Protein AF-A0A3M1QWY1-F1 (afdb_monomer)

Solvent-accessible surface area (backbone atoms only — not comparable to full-atom values): 13836 Å² total; per-residue (Å²): 94,38,53,68,55,68,35,51,24,55,28,16,24,77,78,35,42,82,31,9,62,38,78,50,97,56,59,45,66,58,54,55,51,52,42,43,74,75,72,41,52,63,49,35,30,39,42,77,36,80,89,78,71,43,78,44,69,40,36,38,33,52,32,32,60,38,39,32,35,70,57,100,84,41,83,45,76,44,49,67,37,65,34,28,18,27,66,93,74,68,39,56,54,84,80,72,58,32,20,31,8,53,17,42,68,44,97,88,71,43,47,37,17,63,70,60,5,36,29,36,24,69,22,61,45,40,37,14,36,24,28,46,71,63,87,35,55,72,49,86,93,53,48,57,35,20,45,30,53,88,64,44,77,66,88,90,63,74,67,47,80,46,80,41,78,48,73,84,66,85,73,53,36,34,31,33,57,85,55,44,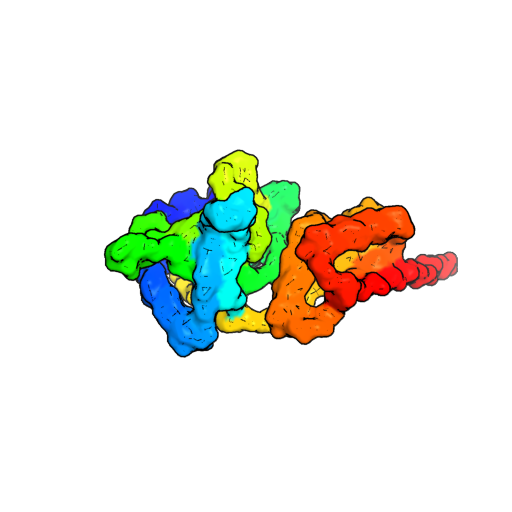41,24,50,76,79,40,83,47,54,68,70,58,54,43,43,54,51,51,53,39,29,70,68,37,75,88,53,60,43,63,35,36,32,41,68,37,47,73,68,42,52,56,49,50,53,56,57,44,48,76,72,41,88,55,78,73,45,57,43,80,41,77,48,71,82,74,84,80,71,78,81,130

Radius of gyration: 19.74 Å; Cα contacts (8 Å, |Δi|>4): 543; chains: 1; bounding box: 52×34×69 Å

Secondary structure (DSSP, 8-state):
---SSB-SEEEESTT-TTSEEEE-SS-HHHHHHHHHHTTPPEEE-SEEETTTTEEEPPEE-EEEEEEEEEETTEEEEE-GGGGEEETTT-SPPPP-PEE----PBPTTS-BTHHHH---EESS--TT-SBB-SS----STTT--EEE-TTTSPPTT--EEEEEEEPPPP---EEE-TTS-EEETTEEE-HHHHHHHHHHHHHHSTTPPEEEEEES--HHHHHHHHHHHHHH---GGGEEEEEE-----PPP-

Nearest PDB structures (foldseek):
  8pek-assembly1_B  TM=6.069E-01  e=2.016E-03  Serratia marcescens
  8p9r-assembly1_A  TM=6.871E-01  e=8.926E-02  Escherichia coli
  8hap-assembly1_A  TM=5.342E-01  e=1.580E+00  Sulfurisphaera tokodaii
  5yym-assembly1_A  TM=5.293E-01  e=5.704E+00  Escherichia coli K-12
  4i3t-assembly1_A  TM=5.277E-01  e=8.232E+00  Sinorhizobium meliloti 1021

Foldseek 3Di:
DDQWDFAFFQEWEPARPNRYDYYDPDALVVVLVVCVVQPWWAAAAFDQDPVVRDIDHAATFWKFKKKWADDPNDIDIDGSQLFKAWPVGRHRDDGGTWHQNQADQDPVRDQLRRVNGAEGTPARDRSYRIYHRFHFHPPSVGRTMITPNVRRDDPPGDMDMDMDRDDQDAWAWEQEQVLFIDTNRDTDDLSVVLSNLVRNCVNPPPDAHEYEYENHDPVSVVVSLVSSCVSPVDSRSYDYDYDDPDPPDPDD

Mean predicted aligned error: 4.86 Å

pLDDT: mean 92.89, std 10.24, range [33.0, 98.69]

Structure (mmCIF, N/CA/C/O backbone):
data_AF-A0A3M1QWY1-F1
#
_entry.id   AF-A0A3M1QWY1-F1
#
loop_
_atom_site.group_PDB
_atom_site.id
_atom_site.type_symbol
_atom_site.label_atom_id
_atom_site.label_alt_id
_atom_site.label_comp_id
_atom_site.label_asym_id
_atom_site.label_entity_id
_atom_site.label_seq_id
_atom_site.pdbx_PDB_ins_code
_atom_site.Cartn_x
_atom_site.Cartn_y
_atom_site.Cartn_z
_atom_site.occupancy
_atom_site.B_iso_or_equiv
_atom_site.auth_seq_id
_atom_site.auth_comp_id
_atom_site.auth_asym_id
_atom_site.auth_atom_id
_atom_site.pdbx_PDB_model_num
ATOM 1 N N . MET A 1 1 ? -14.967 7.747 10.269 1.00 92.69 1 MET A N 1
ATOM 2 C CA . MET A 1 1 ? -14.699 6.911 9.088 1.00 92.69 1 MET A CA 1
ATOM 3 C C . MET A 1 1 ? -15.114 7.685 7.875 1.00 92.69 1 MET A C 1
ATOM 5 O O . MET A 1 1 ? -16.246 8.164 7.843 1.00 92.69 1 MET A O 1
ATOM 9 N N . LEU A 1 2 ? -14.209 7.809 6.914 1.00 90.06 2 LEU A N 1
ATOM 10 C CA . LEU A 1 2 ? -14.502 8.438 5.642 1.00 90.06 2 LEU A CA 1
ATOM 11 C C . LEU A 1 2 ? -15.267 7.450 4.754 1.00 90.06 2 LEU A C 1
ATOM 13 O O . LEU A 1 2 ? -14.952 6.262 4.694 1.00 90.06 2 LEU A O 1
ATOM 17 N N . ARG A 1 3 ? -16.318 7.945 4.100 1.00 90.31 3 ARG A N 1
ATOM 18 C CA . ARG A 1 3 ? -17.148 7.171 3.165 1.00 90.31 3 ARG A CA 1
ATOM 19 C C . ARG A 1 3 ? -17.019 7.648 1.735 1.00 90.31 3 ARG A C 1
ATOM 21 O O . ARG A 1 3 ? -17.273 6.863 0.833 1.00 90.31 3 ARG A O 1
ATOM 28 N N . GLU A 1 4 ? -16.649 8.906 1.560 1.00 88.31 4 GLU A N 1
ATOM 29 C CA . GLU A 1 4 ? -16.560 9.600 0.287 1.00 88.31 4 GLU A CA 1
ATOM 30 C C . GLU A 1 4 ? -15.361 10.543 0.356 1.00 88.31 4 GLU A C 1
ATOM 32 O O . GLU A 1 4 ? -15.135 11.177 1.388 1.00 88.31 4 GLU A O 1
ATOM 37 N N . GLY A 1 5 ? -14.618 10.644 -0.742 1.00 91.31 5 GLY A N 1
ATOM 38 C CA . GLY A 1 5 ? -13.469 11.533 -0.867 1.00 91.31 5 GLY A CA 1
ATOM 39 C C . GLY A 1 5 ? -12.106 10.835 -0.774 1.00 91.31 5 GLY A C 1
ATOM 40 O O . GLY A 1 5 ? -12.037 9.622 -0.540 1.00 91.31 5 GLY A O 1
ATOM 41 N N . PRO A 1 6 ? -11.026 11.604 -1.009 1.00 96.50 6 PRO A N 1
ATOM 42 C CA . PRO A 1 6 ? -9.663 11.086 -1.066 1.00 96.50 6 PRO A CA 1
ATOM 43 C C . PRO A 1 6 ? -9.196 10.486 0.262 1.00 96.50 6 PRO A C 1
ATOM 45 O O . PRO A 1 6 ? -9.583 10.956 1.332 1.00 96.50 6 PRO A O 1
ATOM 48 N N . LEU A 1 7 ? -8.349 9.462 0.188 1.00 97.88 7 LEU A N 1
ATOM 49 C CA . LEU A 1 7 ? -7.861 8.719 1.348 1.00 97.88 7 LEU A CA 1
ATOM 50 C C . LEU A 1 7 ? -6.343 8.814 1.488 1.00 97.88 7 LEU A C 1
ATOM 52 O O . LEU A 1 7 ? -5.615 8.654 0.510 1.00 97.88 7 LEU A O 1
ATOM 56 N N . GLU A 1 8 ? -5.883 8.943 2.731 1.00 98.06 8 GLU A N 1
ATOM 57 C CA . GLU A 1 8 ? -4.480 8.715 3.095 1.00 98.06 8 GLU A CA 1
ATOM 58 C C . GLU A 1 8 ? -4.260 7.299 3.638 1.00 98.06 8 GLU A C 1
ATOM 60 O O . GLU A 1 8 ? -3.186 6.723 3.461 1.00 98.06 8 GLU A O 1
ATOM 65 N N . PHE A 1 9 ? -5.277 6.693 4.262 1.00 98.44 9 PHE A N 1
ATOM 66 C CA . PHE A 1 9 ? -5.164 5.373 4.878 1.00 98.44 9 PHE A CA 1
ATOM 67 C C . PHE A 1 9 ? -6.328 4.465 4.489 1.00 98.44 9 PHE A C 1
ATOM 69 O O . PHE A 1 9 ? -7.486 4.867 4.399 1.00 98.44 9 PHE A O 1
ATOM 76 N N . PHE A 1 10 ? -6.031 3.182 4.315 1.00 98.56 10 PHE A N 1
ATOM 77 C CA . PHE A 1 10 ? -7.066 2.161 4.227 1.00 98.56 10 PHE A CA 1
ATOM 78 C C . PHE A 1 10 ? -7.642 1.862 5.620 1.00 98.56 10 PHE A C 1
ATOM 80 O O . PHE A 1 10 ? -8.859 1.824 5.820 1.00 98.56 10 PHE A O 1
ATOM 87 N N . ALA A 1 11 ? -6.754 1.697 6.602 1.00 98.50 11 ALA A N 1
ATOM 88 C CA . ALA A 1 11 ? -7.102 1.447 7.992 1.00 98.50 11 ALA A CA 1
ATOM 89 C C . ALA A 1 11 ? -6.232 2.289 8.930 1.00 98.50 11 ALA A C 1
ATOM 91 O O . ALA A 1 11 ? -5.034 2.436 8.690 1.00 98.50 11 ALA A O 1
ATOM 92 N N . CYS A 1 12 ? -6.807 2.783 10.021 1.00 98.44 12 CYS A N 1
ATOM 93 C CA . CYS A 1 12 ? -6.105 3.586 11.016 1.00 98.44 12 CYS A CA 1
ATOM 94 C C . CYS A 1 12 ? -6.296 3.063 12.437 1.00 98.44 12 CYS A C 1
ATOM 96 O O . CYS A 1 12 ? -7.257 2.358 12.745 1.00 98.44 12 CYS A O 1
ATOM 98 N N . PHE A 1 13 ? -5.402 3.468 13.326 1.00 97.69 13 PHE A N 1
ATOM 99 C CA . PHE A 1 13 ? -5.652 3.487 14.764 1.00 97.69 13 PHE A CA 1
ATOM 100 C C . PHE A 1 13 ? -6.417 4.782 15.127 1.00 97.69 13 PHE A C 1
ATOM 102 O O . PHE A 1 13 ? -6.671 5.612 14.245 1.00 97.69 13 PHE A O 1
ATOM 109 N N . PRO A 1 14 ? -6.856 4.978 16.385 1.00 95.62 14 PRO A N 1
ATOM 110 C CA . PRO A 1 14 ? -7.556 6.204 16.774 1.00 95.62 14 PRO A CA 1
ATOM 111 C C . PRO A 1 14 ? -6.751 7.471 16.432 1.00 95.62 14 PRO A C 1
ATOM 113 O O . PRO A 1 14 ? -5.570 7.541 16.762 1.00 95.62 14 PRO A O 1
ATOM 116 N N . GLY A 1 15 ? -7.380 8.466 15.795 1.00 93.69 15 GLY A N 1
ATOM 117 C CA . GLY A 1 15 ? -6.769 9.754 15.433 1.00 93.69 15 GLY A CA 1
ATOM 118 C C . GLY A 1 15 ? -6.878 10.130 13.949 1.00 93.69 15 GLY A C 1
ATOM 119 O O . GLY A 1 15 ? -6.932 11.319 13.633 1.00 93.69 15 GLY A O 1
ATOM 120 N N . LYS A 1 16 ? -6.961 9.147 13.039 1.00 95.75 16 LYS A N 1
ATOM 121 C CA . LYS A 1 16 ? -7.028 9.365 11.576 1.00 95.75 16 LYS A CA 1
ATOM 122 C C . LYS A 1 16 ? -8.357 8.933 10.942 1.00 95.75 16 LYS A C 1
ATOM 124 O O . LYS A 1 16 ? -8.446 8.644 9.750 1.00 95.75 16 LYS A O 1
ATOM 129 N N . GLU A 1 17 ? -9.443 8.895 11.714 1.00 95.75 17 GLU A N 1
ATOM 130 C CA . GLU A 1 17 ? -10.744 8.395 11.238 1.00 95.75 17 GLU A CA 1
ATOM 131 C C . GLU A 1 17 ? -11.398 9.244 10.131 1.00 95.75 17 GLU A C 1
ATOM 133 O O . GLU A 1 17 ? -12.383 8.798 9.533 1.00 95.75 17 GLU A O 1
ATOM 138 N N . HIS A 1 18 ? -10.916 10.466 9.899 1.00 93.94 18 HIS A N 1
ATOM 139 C CA . HIS A 1 18 ? -11.430 11.397 8.888 1.00 93.94 18 HIS A CA 1
ATOM 140 C C . HIS A 1 18 ? -10.800 11.204 7.499 1.00 93.94 18 HIS A C 1
ATOM 142 O O . HIS A 1 18 ? -11.236 11.838 6.550 1.00 93.94 18 HIS A O 1
ATOM 148 N N . GLU A 1 19 ? -9.829 10.304 7.377 1.00 95.50 19 GLU A N 1
ATOM 149 C CA . GLU A 1 19 ? -9.045 10.036 6.158 1.00 95.50 19 GLU A CA 1
ATOM 150 C C . GLU A 1 19 ? -8.839 8.522 5.940 1.00 95.50 19 GLU A C 1
ATOM 152 O O . GLU A 1 19 ? -7.944 8.098 5.208 1.00 95.50 19 GLU A O 1
ATOM 157 N N . SER A 1 20 ? -9.682 7.711 6.601 1.00 97.88 20 SER A N 1
ATOM 158 C CA . SER A 1 20 ? -9.587 6.247 6.667 1.00 97.88 20 SER A CA 1
ATOM 159 C C . SER A 1 20 ? -10.941 5.550 6.518 1.00 97.88 20 SER A C 1
ATOM 161 O O . SER A 1 20 ? -11.958 6.066 6.995 1.00 97.88 20 SER A O 1
ATOM 163 N N . ILE A 1 21 ? -10.945 4.339 5.941 1.00 97.75 21 ILE A N 1
ATOM 164 C CA . ILE A 1 21 ? -12.151 3.499 5.788 1.00 97.75 21 ILE A CA 1
ATOM 165 C C . ILE A 1 21 ? -12.420 2.646 7.038 1.00 97.75 21 ILE A C 1
ATOM 167 O O . ILE A 1 21 ? -13.575 2.476 7.433 1.00 97.75 21 ILE A O 1
ATOM 171 N N . ILE A 1 22 ? -11.368 2.099 7.658 1.00 97.94 22 ILE A N 1
ATOM 172 C CA . ILE A 1 22 ? -11.456 1.196 8.819 1.00 97.94 22 ILE A CA 1
ATOM 173 C C . ILE A 1 22 ? -10.742 1.813 10.028 1.00 97.94 22 ILE A C 1
ATOM 175 O O . ILE A 1 22 ? -9.618 2.293 9.899 1.00 97.94 22 ILE A O 1
ATOM 179 N N . ARG A 1 23 ? -11.332 1.710 11.228 1.00 97.88 23 ARG A N 1
ATOM 180 C CA . ARG A 1 23 ? -10.590 1.853 12.494 1.00 97.88 23 ARG A CA 1
ATOM 181 C C . ARG A 1 23 ? -10.278 0.495 13.081 1.00 97.88 23 ARG A C 1
ATOM 183 O O . ARG A 1 23 ? -11.164 -0.333 13.266 1.00 97.88 23 ARG A O 1
ATOM 190 N N . LEU A 1 24 ? -9.015 0.318 13.421 1.00 97.69 24 LEU A N 1
ATOM 191 C CA . LEU A 1 24 ? -8.485 -0.837 14.115 1.00 97.69 24 LEU A CA 1
ATOM 192 C C . LEU A 1 24 ? -8.705 -0.666 15.619 1.00 97.69 24 LEU A C 1
ATOM 194 O O . LEU A 1 24 ? -8.311 0.342 16.206 1.00 97.69 24 LEU A O 1
ATOM 198 N N . ASP A 1 25 ? -9.311 -1.672 16.246 1.00 94.81 25 ASP A N 1
ATOM 199 C CA . ASP A 1 25 ? -9.505 -1.732 17.699 1.00 94.81 25 ASP A CA 1
ATOM 200 C C . ASP A 1 25 ? -8.350 -2.480 18.387 1.00 94.81 25 ASP A C 1
ATOM 202 O O . ASP A 1 25 ? -8.516 -3.479 19.086 1.00 94.81 25 ASP A O 1
ATOM 206 N N . ALA A 1 26 ? -7.125 -2.039 18.107 1.00 94.88 26 ALA A N 1
ATOM 207 C CA . ALA A 1 26 ? -5.905 -2.559 18.713 1.00 94.88 26 ALA A CA 1
ATOM 208 C C . ALA A 1 26 ? -4.803 -1.491 18.658 1.00 94.88 26 ALA A C 1
ATOM 210 O O . ALA A 1 26 ? -4.760 -0.738 17.693 1.00 94.88 26 ALA A O 1
ATOM 211 N N . PRO A 1 27 ? -3.876 -1.431 19.631 1.00 95.81 27 PRO A N 1
ATOM 212 C CA . PRO A 1 27 ? -2.656 -0.638 19.489 1.00 95.81 27 PRO A CA 1
ATOM 213 C C . PRO A 1 27 ? -1.795 -1.133 18.319 1.00 95.81 27 PRO A C 1
ATOM 215 O O . PRO A 1 27 ? -1.683 -2.347 18.104 1.00 95.81 27 PRO A O 1
ATOM 218 N N . ALA A 1 28 ? -1.111 -0.217 17.636 1.00 97.69 28 ALA A N 1
ATOM 219 C CA . ALA A 1 28 ? -0.172 -0.516 16.560 1.00 97.69 28 ALA A CA 1
ATOM 220 C C . ALA A 1 28 ? 0.919 -1.486 17.011 1.00 97.69 28 ALA A C 1
ATOM 222 O O . ALA A 1 28 ? 1.207 -2.461 16.315 1.00 97.69 28 ALA A O 1
ATOM 223 N N . THR A 1 29 ? 1.447 -1.294 18.226 1.00 97.69 29 THR A N 1
ATOM 224 C CA . THR A 1 29 ? 2.457 -2.191 18.809 1.00 97.69 29 THR A CA 1
ATOM 225 C C . THR A 1 29 ? 1.982 -3.648 18.878 1.00 97.69 29 THR A C 1
ATOM 227 O O . THR A 1 29 ? 2.787 -4.560 18.689 1.00 97.69 29 THR A O 1
ATOM 230 N N . ARG A 1 30 ? 0.683 -3.909 19.097 1.00 97.94 30 ARG A N 1
ATOM 231 C CA . ARG A 1 30 ? 0.174 -5.292 19.131 1.00 97.94 30 ARG A CA 1
ATOM 232 C C . ARG A 1 30 ? 0.180 -5.934 17.750 1.00 97.94 30 ARG A C 1
ATOM 234 O O . ARG A 1 30 ? 0.550 -7.098 17.637 1.00 97.94 30 ARG A O 1
ATOM 241 N N . ILE A 1 31 ? -0.201 -5.186 16.714 1.00 98.25 31 ILE A N 1
ATOM 242 C CA . ILE A 1 31 ? -0.161 -5.682 15.332 1.00 98.25 31 ILE A CA 1
ATOM 243 C C . ILE A 1 31 ? 1.294 -5.895 14.903 1.00 98.25 31 ILE A C 1
ATOM 245 O O . ILE A 1 31 ? 1.616 -6.965 14.399 1.00 98.25 31 ILE A O 1
ATOM 249 N N . TYR A 1 32 ? 2.187 -4.944 15.193 1.00 98.44 32 TYR A N 1
ATOM 250 C CA . TYR A 1 32 ? 3.627 -5.076 14.951 1.00 98.44 32 TYR A CA 1
ATOM 251 C C . TYR A 1 32 ? 4.190 -6.378 15.545 1.00 98.44 32 TYR A C 1
ATOM 253 O O . TYR A 1 32 ? 4.835 -7.164 14.853 1.00 98.44 32 TYR A O 1
ATOM 261 N N . GLN A 1 33 ? 3.910 -6.637 16.827 1.00 98.12 33 GLN A N 1
ATOM 262 C CA . GLN A 1 33 ? 4.369 -7.845 17.517 1.00 98.12 33 GLN A CA 1
ATOM 263 C C . GLN A 1 33 ? 3.755 -9.116 16.922 1.00 98.12 33 GLN A C 1
ATOM 265 O O . GLN A 1 33 ? 4.459 -10.108 16.756 1.00 98.12 33 GLN A O 1
ATOM 270 N N . ALA A 1 34 ? 2.465 -9.093 16.577 1.00 98.31 34 ALA A N 1
ATOM 271 C CA . ALA A 1 34 ? 1.788 -10.234 15.968 1.00 98.31 34 ALA A CA 1
ATOM 272 C C . ALA A 1 34 ? 2.375 -10.598 14.596 1.00 98.31 34 ALA A C 1
ATOM 274 O O . ALA A 1 34 ? 2.569 -11.782 14.327 1.00 98.31 34 ALA A O 1
ATOM 275 N N . LEU A 1 35 ? 2.714 -9.605 13.764 1.00 98.56 35 LEU A N 1
ATOM 276 C CA . LEU A 1 35 ? 3.398 -9.826 12.485 1.00 98.56 35 LEU A CA 1
ATOM 277 C C . LEU A 1 35 ? 4.780 -10.465 12.702 1.00 98.56 35 LEU A C 1
ATOM 279 O O . LEU A 1 35 ? 5.110 -11.451 12.044 1.00 98.56 35 LEU A O 1
ATOM 283 N N . GLY A 1 36 ? 5.540 -9.989 13.693 1.00 98.31 36 GLY A N 1
ATOM 284 C CA . GLY A 1 36 ? 6.804 -10.618 14.090 1.00 98.31 36 GLY A CA 1
ATOM 285 C C . GLY A 1 36 ? 6.639 -12.074 14.547 1.00 98.31 36 GLY A C 1
ATOM 286 O O . GLY A 1 36 ? 7.415 -12.942 14.156 1.00 98.31 36 GLY A O 1
ATOM 287 N N . LEU A 1 37 ? 5.590 -12.382 15.320 1.00 98.38 37 LEU A N 1
ATOM 288 C CA . LEU A 1 37 ? 5.309 -13.745 15.799 1.00 98.38 37 LEU A CA 1
ATOM 289 C C . LEU A 1 37 ? 4.972 -14.735 14.673 1.00 98.38 37 LEU A C 1
ATOM 291 O O . LEU A 1 37 ? 5.211 -15.930 14.839 1.00 98.38 37 LEU A O 1
ATOM 295 N N . ILE A 1 38 ? 4.451 -14.262 13.536 1.00 97.81 38 ILE A N 1
ATOM 296 C CA . ILE A 1 38 ? 4.237 -15.088 12.334 1.00 97.81 38 ILE A CA 1
ATOM 297 C C . ILE A 1 38 ? 5.445 -15.081 11.378 1.00 97.81 38 ILE A C 1
ATOM 299 O O . ILE A 1 38 ? 5.341 -15.568 10.254 1.00 97.81 38 ILE A O 1
ATOM 303 N N . GLY A 1 39 ? 6.596 -14.565 11.827 1.00 97.75 39 GLY A N 1
ATOM 304 C CA . GLY A 1 39 ? 7.874 -14.611 11.111 1.00 97.75 39 GLY A CA 1
ATOM 305 C C . GLY A 1 39 ? 8.084 -13.492 10.091 1.00 97.75 39 GLY A C 1
ATOM 306 O O . GLY A 1 39 ? 8.936 -13.624 9.214 1.00 97.75 39 GLY A O 1
ATOM 307 N N . LEU A 1 40 ? 7.304 -12.410 10.164 1.00 98.50 40 LEU A N 1
ATOM 308 C CA . LEU A 1 40 ? 7.460 -11.262 9.276 1.00 98.50 40 LEU A CA 1
ATOM 309 C C . LEU A 1 40 ? 8.397 -10.231 9.899 1.00 98.50 40 LEU A C 1
ATOM 311 O O . LEU A 1 40 ? 8.145 -9.721 10.988 1.00 98.50 40 LEU A O 1
ATOM 315 N N . GLU A 1 41 ? 9.449 -9.887 9.164 1.00 98.06 41 GLU A N 1
ATOM 316 C CA . GLU A 1 41 ? 10.410 -8.868 9.580 1.00 98.06 41 GLU A CA 1
ATOM 317 C C . GLU A 1 41 ? 9.975 -7.473 9.103 1.00 98.06 41 GLU A C 1
ATOM 319 O O . GLU A 1 41 ? 9.676 -7.293 7.911 1.00 98.06 41 GLU A O 1
ATOM 324 N N . PRO A 1 42 ? 9.955 -6.470 9.995 1.00 97.69 42 PRO A N 1
ATOM 325 C CA . PRO A 1 42 ? 9.745 -5.094 9.589 1.00 97.69 42 PRO A CA 1
ATOM 326 C C . PRO A 1 42 ? 10.951 -4.601 8.787 1.00 97.69 42 PRO A C 1
ATOM 328 O O . PRO A 1 42 ? 12.086 -5.025 9.008 1.00 97.69 42 PRO A O 1
ATOM 331 N N . GLY A 1 43 ? 10.710 -3.700 7.841 1.00 96.88 43 GLY A N 1
ATOM 332 C CA . GLY A 1 43 ? 11.785 -2.987 7.157 1.00 96.88 43 GLY A CA 1
ATOM 333 C C . GLY A 1 43 ? 11.942 -1.586 7.718 1.00 96.88 43 GLY A C 1
ATOM 334 O O . GLY A 1 43 ? 12.361 -1.399 8.858 1.00 96.88 43 GLY A O 1
ATOM 335 N N . HIS A 1 44 ? 11.628 -0.599 6.889 1.00 95.62 44 HIS A N 1
ATOM 336 C CA . HIS A 1 44 ? 11.586 0.791 7.305 1.00 95.62 44 HIS A CA 1
ATOM 337 C C . HIS A 1 44 ? 10.482 1.531 6.547 1.00 95.62 44 HIS A C 1
ATOM 339 O O . HIS A 1 44 ? 10.177 1.189 5.398 1.00 95.62 44 HIS A O 1
ATOM 345 N N . PRO A 1 45 ? 9.888 2.566 7.157 1.00 95.50 45 PRO A N 1
ATOM 346 C CA . PRO A 1 45 ? 9.014 3.474 6.437 1.00 95.50 45 PRO A CA 1
ATOM 347 C C . PRO A 1 45 ? 9.790 4.306 5.401 1.00 95.50 45 PRO A C 1
ATOM 349 O O . PRO A 1 45 ? 11.030 4.325 5.427 1.00 95.50 45 PRO A O 1
ATOM 352 N N . PRO A 1 46 ? 9.080 5.008 4.498 1.00 93.38 46 PRO A N 1
ATOM 353 C CA . PRO A 1 46 ? 9.689 5.990 3.611 1.00 93.38 46 PRO A CA 1
ATOM 354 C C . PRO A 1 46 ? 10.517 7.002 4.411 1.00 93.38 46 PRO A C 1
ATOM 356 O O . PRO A 1 46 ? 10.059 7.524 5.435 1.00 93.38 46 PRO A O 1
ATOM 359 N N . ARG A 1 47 ? 11.759 7.247 3.988 1.00 92.50 47 ARG A N 1
ATOM 360 C CA . ARG A 1 47 ? 12.709 8.071 4.748 1.00 92.50 47 ARG A CA 1
ATOM 361 C C . ARG A 1 47 ? 13.726 8.752 3.847 1.00 92.50 47 ARG A C 1
ATOM 363 O O . ARG A 1 47 ? 14.050 8.266 2.770 1.00 92.50 47 ARG A O 1
ATOM 370 N N . TRP A 1 48 ? 14.288 9.852 4.330 1.00 91.06 48 TRP A N 1
ATOM 371 C CA . TRP A 1 48 ? 15.490 10.425 3.739 1.00 91.06 48 TRP A CA 1
ATOM 372 C C . TRP A 1 48 ? 16.724 9.637 4.203 1.00 91.06 48 TRP A C 1
ATOM 374 O O . TRP A 1 48 ? 16.905 9.436 5.404 1.00 91.06 48 TRP A O 1
ATOM 384 N N . ASP A 1 49 ? 17.553 9.181 3.264 1.00 89.38 49 ASP A N 1
ATOM 385 C CA . ASP A 1 49 ? 18.865 8.599 3.547 1.00 89.38 49 ASP A CA 1
ATOM 386 C C . ASP A 1 49 ? 19.944 9.676 3.395 1.00 89.38 49 ASP A C 1
ATOM 388 O O . ASP A 1 49 ? 20.306 10.080 2.285 1.00 89.38 49 ASP A O 1
ATOM 392 N N . ASP A 1 50 ? 20.476 10.122 4.533 1.00 89.38 50 ASP A N 1
ATOM 393 C CA . ASP A 1 50 ? 21.552 11.109 4.598 1.00 89.38 50 ASP A CA 1
ATOM 394 C C . ASP A 1 50 ? 22.856 10.624 3.949 1.00 89.38 50 ASP A C 1
ATOM 396 O O . ASP A 1 50 ? 23.604 11.435 3.405 1.00 89.38 50 ASP A O 1
ATOM 400 N N . ALA A 1 51 ? 23.158 9.325 3.971 1.00 90.12 51 ALA A N 1
ATOM 401 C CA . ALA A 1 51 ? 24.394 8.806 3.392 1.00 90.12 51 ALA A CA 1
ATOM 402 C C . ALA A 1 51 ? 24.325 8.783 1.861 1.00 90.12 51 ALA A C 1
ATOM 404 O O . ALA A 1 51 ? 25.277 9.181 1.187 1.00 90.12 51 ALA A O 1
ATOM 405 N N . ALA A 1 52 ? 23.193 8.345 1.307 1.00 89.00 52 ALA A N 1
ATOM 406 C CA . ALA A 1 52 ? 22.974 8.312 -0.136 1.00 89.00 52 ALA A CA 1
ATOM 407 C C . ALA A 1 52 ? 22.433 9.635 -0.713 1.00 89.00 52 ALA A C 1
ATOM 409 O O . ALA A 1 52 ? 22.326 9.749 -1.935 1.00 89.00 52 ALA A O 1
ATOM 410 N N . GLN A 1 53 ? 22.103 10.617 0.141 1.00 93.00 53 GLN A N 1
ATOM 411 C CA . GLN A 1 53 ? 21.503 11.909 -0.226 1.00 93.00 53 GLN A CA 1
ATOM 412 C C . GLN A 1 53 ? 20.285 11.742 -1.145 1.00 93.00 53 G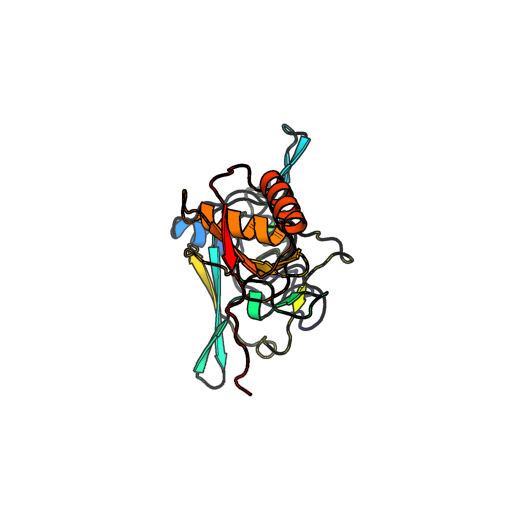LN A C 1
ATOM 414 O O . GLN A 1 53 ? 20.143 12.418 -2.167 1.00 93.00 53 GLN A O 1
ATOM 419 N N . ARG A 1 54 ? 19.416 10.787 -0.800 1.00 90.56 54 ARG A N 1
ATOM 420 C CA . ARG A 1 54 ? 18.212 10.469 -1.571 1.00 90.56 54 ARG A CA 1
ATOM 421 C C . ARG A 1 54 ? 17.088 10.002 -0.665 1.00 90.56 54 ARG A C 1
ATOM 423 O O . ARG A 1 54 ? 17.317 9.506 0.433 1.00 90.56 54 ARG A O 1
ATOM 430 N N . TYR A 1 55 ? 15.870 10.097 -1.175 1.00 88.12 55 TYR A N 1
ATOM 431 C CA . TYR A 1 55 ? 14.716 9.494 -0.531 1.00 88.12 55 TYR A CA 1
ATOM 432 C C . TYR A 1 55 ? 14.681 7.986 -0.810 1.00 88.12 55 TYR A C 1
ATOM 434 O O . TYR A 1 55 ? 14.802 7.564 -1.962 1.00 88.12 55 TYR A O 1
ATOM 442 N N . GLU A 1 56 ? 14.536 7.184 0.240 1.00 91.38 56 GLU A N 1
ATOM 443 C CA . GLU A 1 56 ? 14.330 5.742 0.155 1.00 91.38 56 GLU A CA 1
ATOM 444 C C . GLU A 1 56 ? 12.837 5.419 0.301 1.00 91.38 56 GLU A C 1
ATOM 446 O O . GLU A 1 56 ? 12.205 5.889 1.255 1.00 91.38 56 GLU A O 1
ATOM 451 N N . PRO A 1 57 ? 12.268 4.602 -0.605 1.00 92.75 57 PRO A N 1
ATOM 452 C CA . PRO A 1 57 ? 10.893 4.138 -0.471 1.00 92.75 57 PRO A CA 1
ATOM 453 C C . PRO A 1 57 ? 10.749 3.210 0.742 1.00 92.75 57 PRO A C 1
ATOM 455 O O . PRO A 1 57 ? 11.737 2.741 1.310 1.00 92.75 57 PRO A O 1
ATOM 458 N N . ALA A 1 58 ? 9.509 2.906 1.124 1.00 95.88 58 ALA A N 1
ATOM 459 C CA . ALA A 1 58 ? 9.249 1.914 2.160 1.00 95.88 58 ALA A CA 1
ATOM 460 C C . ALA A 1 58 ? 9.864 0.547 1.811 1.00 95.88 58 ALA A C 1
ATOM 462 O O . ALA A 1 58 ? 9.918 0.132 0.651 1.00 95.88 58 ALA A O 1
ATOM 463 N N . ALA A 1 59 ? 10.249 -0.201 2.840 1.00 96.00 59 ALA A N 1
ATOM 464 C CA . ALA A 1 59 ? 10.693 -1.584 2.728 1.00 96.00 59 ALA A CA 1
ATOM 465 C C . ALA A 1 59 ? 10.162 -2.415 3.903 1.00 96.00 59 ALA A C 1
ATOM 467 O O . ALA A 1 59 ? 9.752 -1.874 4.924 1.00 96.00 59 ALA A O 1
ATOM 468 N N . GLY A 1 60 ? 10.202 -3.742 3.782 1.00 97.56 60 GLY A N 1
ATOM 469 C CA . GLY A 1 60 ? 9.765 -4.666 4.838 1.00 97.56 60 GLY A CA 1
ATOM 470 C C . GLY A 1 60 ? 9.108 -5.919 4.291 1.00 97.56 60 GLY A C 1
ATOM 471 O O . GLY A 1 60 ? 8.930 -6.026 3.076 1.00 97.56 60 GLY A O 1
ATOM 472 N N . ALA A 1 61 ? 8.810 -6.906 5.134 1.00 98.38 61 ALA A N 1
ATOM 473 C CA . ALA A 1 61 ? 8.147 -8.137 4.703 1.00 98.38 61 ALA A CA 1
ATOM 474 C C . ALA A 1 61 ? 6.815 -7.852 3.987 1.00 98.38 61 ALA A C 1
ATOM 476 O O . ALA A 1 61 ? 6.151 -6.854 4.261 1.00 98.38 61 ALA A O 1
ATOM 477 N N . LEU A 1 62 ? 6.443 -8.719 3.044 1.00 98.31 62 LEU A N 1
ATOM 478 C CA . LEU A 1 62 ? 5.204 -8.572 2.285 1.00 98.31 62 LEU A CA 1
ATOM 479 C C . LEU A 1 62 ? 4.029 -9.170 3.066 1.00 98.31 62 LEU A C 1
ATOM 481 O O . LEU A 1 62 ? 4.106 -10.311 3.526 1.00 98.31 62 LEU A O 1
ATOM 485 N N . VAL A 1 63 ? 2.947 -8.403 3.180 1.00 98.56 63 VAL A N 1
ATOM 486 C CA . VAL A 1 63 ? 1.755 -8.742 3.963 1.00 98.56 63 VAL A CA 1
ATOM 487 C C . VAL A 1 63 ? 0.515 -8.656 3.091 1.00 98.56 63 VAL A C 1
ATOM 489 O O . VAL A 1 63 ? 0.242 -7.626 2.475 1.00 98.56 63 VAL A O 1
ATOM 492 N N . ASP A 1 64 ? -0.268 -9.724 3.081 1.00 98.44 64 ASP A N 1
ATOM 493 C CA . ASP A 1 64 ? -1.589 -9.726 2.481 1.00 98.44 64 ASP A CA 1
ATOM 494 C C . ASP A 1 64 ? -2.661 -9.438 3.518 1.00 98.44 64 ASP A C 1
ATOM 496 O O . ASP A 1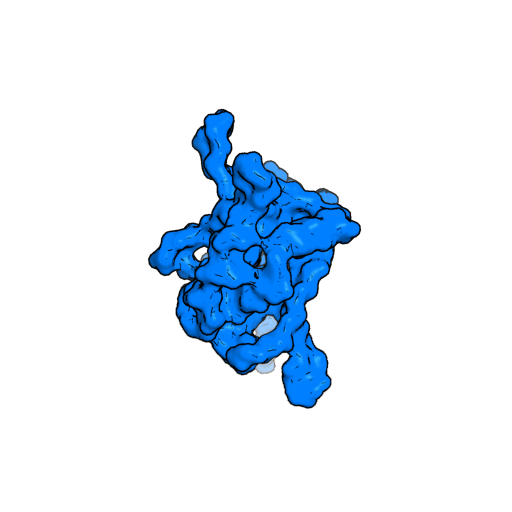 64 ? -2.640 -9.957 4.638 1.00 98.44 64 ASP A O 1
ATOM 500 N N . LEU A 1 65 ? -3.606 -8.596 3.108 1.00 98.56 65 LEU A N 1
ATOM 501 C CA . LEU A 1 65 ? -4.731 -8.165 3.916 1.00 98.56 65 LEU A CA 1
ATOM 502 C C . LEU A 1 65 ? -6.032 -8.675 3.302 1.00 98.56 65 LEU A C 1
ATOM 504 O O . LEU A 1 65 ? -6.232 -8.577 2.091 1.00 98.56 65 LEU A O 1
ATOM 508 N N . THR A 1 66 ? -6.930 -9.177 4.143 1.00 98.62 66 THR A N 1
ATOM 509 C CA . THR A 1 66 ? -8.311 -9.514 3.771 1.00 98.62 66 THR A CA 1
ATOM 510 C C . THR A 1 66 ? -9.256 -8.895 4.783 1.00 98.62 66 THR A C 1
ATOM 512 O O . THR A 1 66 ? -9.037 -9.013 5.987 1.00 98.62 66 THR A O 1
ATOM 515 N N . VAL A 1 67 ? -10.315 -8.248 4.310 1.00 98.62 67 VAL A N 1
ATOM 516 C CA . VAL A 1 67 ? -11.398 -7.778 5.169 1.00 98.62 67 VAL A CA 1
ATOM 517 C C . VAL A 1 67 ? -12.484 -8.834 5.215 1.00 98.62 67 VAL A C 1
ATOM 519 O O . VAL A 1 67 ? -12.977 -9.258 4.173 1.00 98.62 67 VAL A O 1
ATOM 522 N N . GLU A 1 68 ? -12.882 -9.235 6.416 1.00 98.62 68 GLU A N 1
ATOM 523 C CA . GLU A 1 68 ? -14.000 -10.142 6.645 1.00 98.62 68 GLU A CA 1
ATOM 524 C C . GLU A 1 68 ? -15.113 -9.441 7.425 1.00 98.62 68 GLU A C 1
ATOM 526 O O . GLU A 1 68 ? -14.852 -8.722 8.389 1.00 98.62 68 GLU A O 1
ATOM 531 N N . TRP A 1 69 ? -16.369 -9.664 7.044 1.00 98.31 69 TRP A N 1
ATOM 532 C CA . TRP A 1 69 ? -17.523 -9.158 7.792 1.00 98.31 69 TRP A CA 1
ATOM 533 C C . TRP A 1 69 ? -18.738 -10.058 7.609 1.00 98.31 69 TRP A C 1
ATOM 535 O O . TRP A 1 69 ? -18.757 -10.938 6.748 1.00 98.31 69 TRP A O 1
ATOM 545 N N . ARG A 1 70 ? -19.769 -9.857 8.432 1.00 97.62 70 ARG A N 1
ATOM 546 C CA . ARG A 1 70 ? -21.057 -10.534 8.254 1.00 97.62 70 ARG A CA 1
ATOM 547 C C . ARG A 1 70 ? -22.054 -9.610 7.578 1.00 97.62 70 ARG A C 1
ATOM 549 O O . ARG A 1 70 ? -22.252 -8.485 8.018 1.00 97.62 70 ARG A O 1
ATOM 556 N N . ASP A 1 71 ? -22.720 -10.131 6.562 1.00 94.81 71 ASP A N 1
ATOM 557 C CA . ASP A 1 71 ? -23.796 -9.470 5.831 1.00 94.81 71 ASP A CA 1
ATOM 558 C C . ASP A 1 71 ? -24.995 -10.418 5.775 1.00 94.81 71 ASP A C 1
ATOM 560 O O . ASP A 1 71 ? -24.875 -11.544 5.290 1.00 94.81 71 ASP A O 1
ATOM 564 N N . ALA A 1 72 ? -26.121 -10.006 6.364 1.00 93.81 72 ALA A N 1
ATOM 565 C CA . ALA A 1 72 ? -27.322 -10.835 6.513 1.00 93.81 72 ALA A CA 1
ATOM 566 C C . ALA A 1 72 ? -27.037 -12.266 7.039 1.00 93.81 72 ALA A C 1
ATOM 568 O O . ALA A 1 72 ? -27.655 -13.244 6.625 1.00 93.81 72 ALA A O 1
ATOM 569 N N . GLY A 1 73 ? -26.063 -12.400 7.949 1.00 92.88 73 GLY A N 1
ATOM 570 C CA . GLY A 1 73 ? -25.643 -13.678 8.537 1.00 92.88 73 GLY A CA 1
ATOM 571 C C . GLY A 1 73 ? -24.587 -14.456 7.739 1.00 92.88 73 GLY A C 1
ATOM 572 O O . GLY A 1 73 ? -23.925 -15.322 8.318 1.00 92.88 73 GLY A O 1
ATOM 573 N N . ALA A 1 74 ? -24.348 -14.120 6.469 1.00 97.00 74 ALA A N 1
ATOM 574 C CA . ALA A 1 74 ? -23.308 -14.727 5.643 1.00 97.00 74 ALA A CA 1
ATOM 575 C C . ALA A 1 74 ? -21.943 -14.064 5.881 1.00 97.00 74 ALA A C 1
ATOM 577 O O . ALA A 1 74 ? -21.853 -12.845 6.012 1.00 97.00 74 ALA A O 1
ATOM 578 N N . LEU A 1 75 ? -20.871 -14.863 5.921 1.00 97.75 75 LEU A N 1
ATOM 579 C CA . LEU A 1 75 ? -19.504 -14.339 5.928 1.00 97.75 75 LEU A CA 1
ATOM 580 C C . LEU A 1 75 ? -19.166 -13.804 4.531 1.00 97.75 75 LEU A C 1
ATOM 582 O O . LEU A 1 75 ? -19.281 -14.524 3.539 1.00 97.75 75 LEU A O 1
ATOM 586 N N . ARG A 1 76 ? -18.735 -12.550 4.471 1.00 98.25 76 ARG A N 1
ATOM 587 C CA . ARG A 1 76 ? -18.217 -11.880 3.281 1.00 98.25 76 ARG A CA 1
ATOM 588 C C . ARG A 1 76 ? -16.727 -11.637 3.442 1.00 98.25 76 ARG A C 1
ATOM 590 O O . ARG A 1 76 ? -16.230 -11.521 4.563 1.00 98.25 76 ARG A O 1
ATOM 597 N N . ARG A 1 77 ? -16.037 -11.564 2.307 1.00 98.19 77 ARG A N 1
ATOM 598 C CA . ARG A 1 77 ? -14.611 -11.266 2.215 1.00 98.19 77 ARG A CA 1
ATOM 599 C C . ARG A 1 77 ? -14.371 -10.300 1.069 1.00 98.19 77 ARG A C 1
ATOM 601 O O . ARG A 1 77 ? -15.039 -10.426 0.046 1.00 98.19 77 ARG A O 1
ATOM 608 N N . ALA A 1 78 ? -13.417 -9.399 1.245 1.00 97.81 78 ALA A N 1
ATOM 609 C CA . ALA A 1 78 ? -12.903 -8.536 0.190 1.00 97.81 78 ALA A CA 1
ATOM 610 C C . ALA A 1 78 ? -11.414 -8.263 0.421 1.00 97.81 78 ALA A C 1
ATOM 612 O O . ALA A 1 78 ? -10.957 -8.167 1.564 1.00 97.81 78 ALA A O 1
ATOM 613 N N . ALA A 1 79 ? -10.653 -8.113 -0.655 1.00 96.94 79 ALA A N 1
ATOM 614 C CA . ALA A 1 79 ? -9.350 -7.477 -0.598 1.00 96.94 79 ALA A CA 1
ATOM 615 C C . ALA A 1 79 ? -9.532 -5.965 -0.352 1.00 96.94 79 ALA A C 1
ATOM 617 O O . ALA A 1 79 ? -10.463 -5.372 -0.896 1.00 96.94 79 ALA A O 1
ATOM 618 N N . PRO A 1 80 ? -8.630 -5.299 0.394 1.00 97.75 80 PRO A N 1
ATOM 619 C CA . PRO A 1 80 ? -8.696 -3.854 0.616 1.00 97.75 80 PRO A CA 1
ATOM 620 C C . PRO A 1 80 ? -8.885 -3.015 -0.646 1.00 97.75 80 PRO A C 1
ATOM 622 O O . PRO A 1 80 ? -9.644 -2.056 -0.642 1.00 97.75 80 PRO A O 1
ATOM 625 N N . TYR A 1 81 ? -8.222 -3.396 -1.739 1.00 97.19 81 TYR A N 1
ATOM 626 C CA . TYR A 1 81 ? -8.267 -2.656 -2.999 1.00 97.19 81 TYR A CA 1
ATOM 627 C C . TYR A 1 81 ? -9.630 -2.713 -3.699 1.00 97.19 81 TYR A C 1
ATOM 629 O O . TYR A 1 81 ? -9.907 -1.854 -4.523 1.00 97.19 81 TYR A O 1
ATOM 637 N N . GLU A 1 82 ? -10.501 -3.665 -3.346 1.00 97.19 82 GLU A N 1
ATOM 638 C CA . GLU A 1 82 ? -11.890 -3.699 -3.828 1.00 97.19 82 GLU A CA 1
ATOM 639 C C . GLU A 1 82 ? -12.762 -2.624 -3.163 1.00 97.19 82 GLU A C 1
ATOM 641 O O . GLU A 1 82 ? -13.858 -2.351 -3.633 1.00 97.19 82 GLU A O 1
ATOM 646 N N . TRP A 1 83 ? -12.301 -2.020 -2.065 1.00 97.94 83 TRP A N 1
ATOM 647 C CA . TRP A 1 83 ? -12.977 -0.917 -1.367 1.00 97.94 83 TRP A CA 1
ATOM 648 C C . TRP A 1 83 ? -12.422 0.457 -1.756 1.00 97.94 83 TRP A C 1
ATOM 650 O O . TRP A 1 83 ? -12.817 1.478 -1.189 1.00 97.94 83 TRP A O 1
ATOM 660 N N . LEU A 1 84 ? -11.480 0.480 -2.696 1.00 97.75 84 LEU A N 1
ATOM 661 C CA . LEU A 1 84 ? -10.821 1.675 -3.191 1.00 97.75 84 LEU A CA 1
ATOM 662 C C . LEU A 1 84 ? -11.216 1.900 -4.645 1.00 97.75 84 LEU A C 1
ATOM 664 O O . LEU A 1 84 ? -11.375 0.952 -5.408 1.00 97.75 84 LEU A O 1
ATOM 668 N N . ALA A 1 85 ? -11.284 3.162 -5.041 1.00 97.00 85 ALA A N 1
ATOM 669 C CA . ALA A 1 85 ? -11.338 3.564 -6.435 1.00 97.00 85 ALA A CA 1
ATOM 670 C C . ALA A 1 85 ? -10.236 4.590 -6.696 1.00 97.00 85 ALA A C 1
ATOM 672 O O . ALA A 1 85 ? -10.107 5.565 -5.955 1.00 97.00 85 ALA A O 1
ATOM 673 N N . GLU A 1 86 ? -9.444 4.391 -7.746 1.00 95.56 86 GLU A N 1
ATOM 674 C CA . GLU A 1 86 ? -8.528 5.420 -8.237 1.00 95.56 86 GLU A CA 1
ATOM 675 C C . GLU A 1 86 ? -9.323 6.655 -8.666 1.00 95.56 86 GLU A C 1
ATOM 677 O O . GLU A 1 86 ? -10.349 6.535 -9.339 1.00 95.56 86 GLU A O 1
ATOM 682 N N . ILE A 1 87 ? -8.851 7.845 -8.306 1.00 95.25 87 ILE A N 1
ATOM 683 C CA . ILE A 1 87 ? -9.580 9.096 -8.554 1.00 95.25 87 ILE A CA 1
ATOM 684 C C . ILE A 1 87 ? -9.734 9.367 -10.055 1.00 95.25 87 ILE A C 1
ATOM 686 O O . ILE A 1 87 ? -10.818 9.739 -10.505 1.00 95.25 87 ILE A O 1
ATOM 690 N N . ASP A 1 88 ? -8.691 9.109 -10.843 1.00 91.50 88 ASP A N 1
ATOM 691 C CA . ASP A 1 88 ? -8.695 9.396 -12.281 1.00 91.50 88 ASP A CA 1
ATOM 692 C C . ASP A 1 88 ? -9.548 8.414 -13.091 1.00 91.50 88 ASP A C 1
ATOM 694 O O . ASP A 1 88 ? -10.134 8.774 -14.115 1.00 91.50 88 ASP A O 1
ATOM 698 N N . THR A 1 89 ? -9.595 7.148 -12.668 1.00 91.31 89 THR A N 1
ATOM 699 C CA . THR A 1 89 ? -10.209 6.072 -13.459 1.00 91.31 89 THR A CA 1
ATOM 700 C C . THR A 1 89 ? -11.530 5.578 -12.886 1.00 91.31 89 THR A C 1
ATOM 702 O O . THR A 1 89 ? -12.290 4.936 -13.618 1.00 91.31 89 THR A O 1
ATOM 705 N N . LEU A 1 90 ? -11.811 5.883 -11.615 1.00 93.19 90 LEU A N 1
ATOM 706 C CA . LEU A 1 90 ? -12.937 5.377 -10.827 1.00 93.19 90 LEU A CA 1
ATOM 707 C C . LEU A 1 90 ? -13.023 3.845 -10.834 1.00 93.19 90 LEU A C 1
ATOM 709 O O . LEU A 1 90 ? -14.109 3.267 -10.819 1.00 93.19 90 LEU A O 1
ATOM 713 N N . ARG A 1 91 ? -11.868 3.177 -10.910 1.00 93.06 91 ARG A N 1
ATOM 714 C CA . ARG A 1 91 ? -11.749 1.716 -10.871 1.00 93.06 91 ARG A CA 1
ATOM 715 C C . ARG A 1 91 ? -10.912 1.283 -9.677 1.00 93.06 91 ARG A C 1
ATOM 717 O O . ARG A 1 91 ? -10.045 2.047 -9.251 1.00 93.06 91 ARG A O 1
ATOM 724 N N . PRO A 1 92 ? -11.116 0.055 -9.177 1.00 94.81 92 PRO A N 1
ATOM 725 C CA . PRO A 1 92 ? -10.240 -0.489 -8.161 1.00 94.81 92 PRO A CA 1
ATOM 726 C C . PRO A 1 92 ? -8.815 -0.634 -8.712 1.00 94.81 92 PRO A C 1
ATOM 728 O O . PRO A 1 92 ? -8.640 -1.182 -9.810 1.00 94.81 92 PRO A O 1
ATOM 731 N N . PRO A 1 93 ? -7.796 -0.169 -7.973 1.00 94.75 93 PRO A N 1
ATOM 732 C CA . PRO A 1 93 ? -6.406 -0.420 -8.330 1.00 94.75 93 PRO A CA 1
ATOM 733 C C . PRO A 1 93 ? -6.074 -1.923 -8.241 1.00 94.75 93 PRO A C 1
ATOM 735 O O . PRO A 1 93 ? -6.700 -2.654 -7.465 1.00 94.75 93 PRO A O 1
ATOM 738 N N . PRO A 1 94 ? -5.060 -2.418 -8.979 1.00 94.12 94 PRO A N 1
ATOM 739 C CA . PRO A 1 94 ? -4.658 -3.819 -8.907 1.00 94.12 94 PRO A CA 1
ATOM 740 C C . PRO A 1 94 ? -4.253 -4.238 -7.483 1.00 94.12 94 PRO A C 1
ATOM 742 O O . PRO A 1 94 ? -3.434 -3.551 -6.854 1.00 94.12 94 PRO A O 1
ATOM 745 N N . PRO A 1 95 ? -4.777 -5.370 -6.973 1.00 94.12 95 PRO A N 1
ATOM 746 C CA . PRO A 1 95 ? -4.499 -5.815 -5.617 1.00 94.12 95 PRO A CA 1
ATOM 747 C C . PRO A 1 95 ? -3.053 -6.278 -5.479 1.00 94.12 95 PRO A C 1
ATOM 749 O O . PRO A 1 95 ? -2.596 -7.132 -6.231 1.00 94.12 95 PRO A O 1
ATOM 752 N N . ARG A 1 96 ? -2.340 -5.771 -4.476 1.00 95.62 96 ARG A N 1
ATOM 753 C CA . ARG A 1 96 ? -0.920 -6.071 -4.237 1.00 95.62 96 ARG A CA 1
ATOM 754 C C . ARG A 1 96 ? -0.609 -6.153 -2.739 1.00 95.62 96 ARG A C 1
ATOM 756 O O . ARG A 1 96 ? -1.331 -5.554 -1.945 1.00 95.62 96 ARG A O 1
ATOM 763 N N . PRO A 1 97 ? 0.400 -6.930 -2.318 1.00 97.50 97 PRO A N 1
ATOM 764 C CA . PRO A 1 97 ? 0.772 -6.985 -0.910 1.00 97.50 97 PRO A CA 1
ATOM 765 C C . PRO A 1 97 ? 1.216 -5.615 -0.390 1.00 97.50 97 PRO A C 1
ATOM 767 O O . PRO A 1 97 ? 1.689 -4.765 -1.141 1.00 97.50 97 PRO A O 1
ATOM 770 N N . TRP A 1 98 ? 1.087 -5.441 0.917 1.00 98.31 98 TRP A N 1
ATOM 771 C CA . TRP A 1 98 ? 1.595 -4.302 1.667 1.00 98.31 98 TRP A CA 1
ATOM 772 C C . TRP A 1 98 ? 3.000 -4.600 2.181 1.00 98.31 98 TRP A C 1
ATOM 774 O O . TRP A 1 98 ? 3.372 -5.760 2.359 1.00 98.31 98 TRP A O 1
ATOM 784 N N . LEU A 1 99 ? 3.778 -3.563 2.460 1.00 98.44 99 LEU A N 1
ATOM 785 C CA . LEU A 1 99 ? 5.047 -3.676 3.163 1.00 98.44 99 LEU A CA 1
ATOM 786 C C . LEU A 1 99 ? 4.818 -3.491 4.657 1.00 98.44 99 LEU A C 1
ATOM 788 O O . LEU A 1 99 ? 4.233 -2.494 5.078 1.00 98.44 99 LEU A O 1
ATOM 792 N N . PHE A 1 100 ? 5.332 -4.417 5.463 1.00 98.69 100 PHE A N 1
ATOM 793 C CA . PHE A 1 100 ? 5.481 -4.217 6.898 1.00 98.69 100 PHE A CA 1
ATOM 794 C C . PHE A 1 100 ? 6.639 -3.242 7.155 1.00 98.69 100 PHE A C 1
ATOM 796 O O . PHE A 1 100 ? 7.773 -3.645 7.407 1.00 98.69 100 PHE A O 1
ATOM 803 N N . SER A 1 101 ? 6.362 -1.947 7.020 1.00 97.56 101 SER A N 1
ATOM 804 C CA . SER A 1 101 ? 7.345 -0.869 7.164 1.00 97.56 101 SER A CA 1
ATOM 805 C C . SER A 1 101 ? 7.683 -0.561 8.620 1.00 97.56 101 SER A C 1
ATOM 807 O O . SER A 1 101 ? 8.803 -0.149 8.913 1.00 97.56 101 SER A O 1
ATOM 809 N N . GLY A 1 102 ? 6.748 -0.824 9.537 1.00 96.06 102 GLY A N 1
ATOM 810 C CA . GLY A 1 102 ? 7.002 -0.872 10.974 1.00 96.06 102 GLY A CA 1
ATOM 811 C C . GLY A 1 102 ? 6.816 0.440 11.736 1.00 96.06 102 GLY A C 1
ATOM 812 O O . GLY A 1 102 ? 6.900 0.393 12.959 1.00 96.06 102 GLY A O 1
ATOM 813 N N . SER A 1 103 ? 6.498 1.560 11.070 1.00 97.62 103 SER A N 1
ATOM 814 C CA . SER A 1 103 ? 6.483 2.926 11.632 1.00 97.62 103 SER A CA 1
ATOM 815 C C . SER A 1 103 ? 7.862 3.423 12.086 1.00 97.62 103 SER A C 1
ATOM 817 O O . SER A 1 103 ? 8.742 2.659 12.481 1.00 97.62 103 SER A O 1
ATOM 819 N N . VAL A 1 104 ? 8.051 4.746 12.104 1.00 96.44 104 VAL A N 1
ATOM 820 C CA . VAL A 1 104 ? 9.165 5.355 12.844 1.00 96.44 104 VAL A CA 1
ATOM 821 C C . VAL A 1 104 ? 9.103 4.912 14.310 1.00 96.44 104 VAL A C 1
ATOM 823 O O . VAL A 1 104 ? 8.043 4.943 14.943 1.00 96.44 104 VAL A O 1
ATOM 826 N N . ILE A 1 105 ? 10.258 4.502 14.839 1.00 95.06 105 ILE A N 1
ATOM 827 C CA . ILE A 1 105 ? 10.458 4.197 16.256 1.00 95.06 105 ILE A CA 1
ATOM 828 C C . ILE A 1 105 ? 11.035 5.444 16.924 1.00 95.06 105 ILE A C 1
ATOM 830 O O . ILE A 1 105 ? 12.106 5.930 16.555 1.00 95.06 105 ILE A O 1
ATOM 834 N N . ARG A 1 106 ? 10.329 5.960 17.925 1.00 93.69 106 ARG A N 1
ATOM 835 C CA . ARG A 1 106 ? 10.742 7.135 18.696 1.00 93.69 106 ARG A CA 1
ATOM 836 C C . ARG A 1 106 ? 11.913 6.817 19.640 1.00 93.69 106 ARG A C 1
ATOM 838 O O . ARG A 1 106 ? 12.139 5.653 19.980 1.00 93.69 106 ARG A O 1
ATOM 845 N N . PRO A 1 107 ? 12.619 7.838 20.168 1.00 95.25 107 PRO A N 1
ATOM 846 C CA . PRO A 1 107 ? 13.680 7.638 21.162 1.00 95.25 107 PRO A CA 1
ATOM 847 C C . PRO A 1 107 ? 13.242 6.879 22.428 1.00 95.25 107 PRO A C 1
ATOM 849 O O . PRO A 1 107 ? 14.048 6.179 23.037 1.00 95.25 107 PRO A O 1
ATOM 852 N N . ASP A 1 108 ? 11.965 6.979 22.809 1.00 94.38 108 ASP A N 1
ATOM 853 C CA . ASP A 1 108 ? 11.360 6.252 23.935 1.00 94.38 108 ASP A CA 1
ATOM 854 C C . ASP A 1 108 ? 10.924 4.815 23.578 1.00 94.38 108 ASP A C 1
ATOM 856 O O . ASP A 1 108 ? 10.288 4.141 24.388 1.00 94.38 108 ASP A O 1
ATOM 860 N N . ARG A 1 109 ? 11.306 4.329 22.387 1.00 92.81 109 ARG A N 1
ATOM 861 C CA . ARG A 1 109 ? 11.031 2.989 21.840 1.00 92.81 109 ARG A CA 1
ATOM 862 C C . ARG A 1 109 ? 9.561 2.697 21.552 1.00 92.81 109 ARG A C 1
ATOM 864 O O . ARG A 1 109 ? 9.194 1.535 21.382 1.00 92.81 109 ARG A O 1
ATOM 871 N N . ARG A 1 110 ? 8.720 3.727 21.476 1.00 95.75 110 ARG A N 1
ATOM 872 C CA . ARG A 1 110 ? 7.338 3.590 21.013 1.00 95.75 110 ARG A CA 1
ATOM 873 C C . ARG A 1 110 ? 7.261 3.735 19.498 1.00 95.75 110 ARG A C 1
ATOM 875 O O . ARG A 1 110 ? 8.046 4.472 18.902 1.00 95.75 110 ARG A O 1
ATOM 882 N N . LEU A 1 111 ? 6.292 3.054 18.893 1.00 97.31 111 LEU A N 1
ATOM 883 C CA . LEU A 1 111 ? 5.930 3.287 17.498 1.00 97.31 111 LEU A CA 1
ATOM 884 C C . LEU A 1 111 ? 5.194 4.623 17.387 1.00 97.31 111 LEU A C 1
ATOM 886 O O . LEU A 1 111 ? 4.277 4.880 18.170 1.00 97.31 111 LEU A O 1
ATOM 890 N N . GLU A 1 112 ? 5.559 5.451 16.411 1.00 97.75 112 GLU A N 1
ATOM 891 C CA . GLU A 1 112 ? 4.812 6.675 16.099 1.00 97.75 112 GLU A CA 1
ATOM 892 C C . GLU A 1 112 ? 3.350 6.362 15.741 1.00 97.75 112 GLU A C 1
ATOM 894 O O . GLU A 1 112 ? 2.458 7.071 16.197 1.00 97.75 112 GLU A O 1
ATOM 899 N N . ALA A 1 113 ? 3.087 5.240 15.061 1.00 97.69 113 ALA A N 1
ATOM 900 C CA . ALA A 1 113 ? 1.741 4.749 14.748 1.00 97.69 113 ALA A CA 1
ATOM 901 C C . ALA A 1 113 ? 0.794 4.643 15.964 1.00 97.69 113 ALA A C 1
ATOM 903 O O . ALA A 1 113 ? -0.407 4.877 15.826 1.00 97.69 113 ALA A O 1
ATOM 904 N N . ASP A 1 114 ? 1.307 4.314 17.162 1.00 97.12 114 ASP A N 1
ATOM 905 C CA . ASP A 1 114 ? 0.491 4.266 18.392 1.00 97.12 114 ASP A CA 1
ATOM 906 C C . ASP A 1 114 ? 0.026 5.657 18.854 1.00 97.12 114 ASP A C 1
ATOM 908 O O . ASP A 1 114 ? -0.880 5.760 19.681 1.00 97.12 114 ASP A O 1
ATOM 912 N N . LEU A 1 115 ? 0.690 6.718 18.395 1.00 96.19 115 LEU A N 1
ATOM 913 C CA . LEU A 1 115 ? 0.398 8.106 18.746 1.00 96.19 115 LEU A CA 1
ATOM 914 C C . LEU A 1 115 ? -0.357 8.823 17.632 1.00 96.19 115 LEU A C 1
ATOM 916 O O . LEU A 1 115 ? -1.314 9.538 17.915 1.00 96.19 115 LEU A O 1
ATOM 920 N N . SER A 1 116 ? 0.089 8.658 16.388 1.00 97.12 116 SER A N 1
ATOM 921 C CA . SER A 1 116 ? -0.448 9.403 15.254 1.00 97.12 116 SER A CA 1
ATOM 922 C C . SER A 1 116 ? -1.726 8.805 14.684 1.00 97.12 116 SER A C 1
ATOM 924 O O . SER A 1 116 ? -2.494 9.515 14.039 1.00 97.12 116 SER A O 1
ATOM 926 N N . GLY A 1 117 ? -1.963 7.512 14.909 1.00 97.56 117 GLY A N 1
ATOM 927 C CA . GLY A 1 117 ? -3.090 6.801 14.324 1.00 97.56 117 GLY A CA 1
ATOM 928 C C . GLY A 1 117 ? -2.776 6.131 12.979 1.00 97.56 117 GLY A C 1
ATOM 929 O O . GLY A 1 117 ? -3.641 5.460 12.419 1.00 97.56 117 GLY A O 1
ATOM 930 N N . ALA A 1 118 ? -1.565 6.289 12.442 1.00 97.94 118 ALA A N 1
ATOM 931 C CA . ALA A 1 118 ? -1.212 5.831 11.101 1.00 97.94 118 ALA A CA 1
ATOM 932 C C . ALA A 1 118 ? -1.084 4.295 11.020 1.00 97.94 118 ALA A C 1
ATOM 934 O O . ALA A 1 118 ? -0.150 3.681 11.537 1.00 97.94 118 ALA A O 1
ATOM 935 N N . GLY A 1 119 ? -2.059 3.655 10.369 1.00 98.12 119 GLY A N 1
ATOM 936 C CA . GLY A 1 119 ? -2.141 2.199 10.241 1.00 98.12 119 GLY A CA 1
ATOM 937 C C . GLY A 1 119 ? -1.602 1.687 8.909 1.00 98.12 119 GLY A C 1
ATOM 938 O O . GLY A 1 119 ? -0.403 1.484 8.744 1.00 98.12 119 GLY A O 1
ATOM 939 N N . VAL A 1 120 ? -2.519 1.438 7.979 1.00 98.62 120 VAL A N 1
ATOM 940 C CA . VAL A 1 120 ? -2.268 0.932 6.626 1.00 98.62 120 VAL A CA 1
ATOM 941 C C . VAL A 1 120 ? -2.360 2.112 5.658 1.00 98.62 120 VAL A C 1
ATOM 943 O O . VAL A 1 120 ? -3.465 2.527 5.306 1.00 98.62 120 VAL A O 1
ATOM 946 N N . ALA A 1 121 ? -1.218 2.683 5.278 1.00 98.44 121 ALA A N 1
ATOM 947 C CA . ALA A 1 121 ? -1.143 3.934 4.523 1.00 98.44 121 ALA A CA 1
ATOM 948 C C . ALA A 1 121 ? -1.167 3.727 3.009 1.00 98.44 121 ALA A C 1
ATOM 950 O O . ALA A 1 121 ? -0.366 2.974 2.464 1.00 98.44 121 ALA A O 1
ATOM 951 N N . LEU A 1 122 ? -2.048 4.461 2.333 1.00 98.25 122 LEU A N 1
ATOM 952 C CA . LEU A 1 122 ? -2.178 4.528 0.877 1.00 98.25 122 LEU A CA 1
ATOM 953 C C . LEU A 1 122 ? -1.203 5.533 0.244 1.00 98.25 122 LEU A C 1
ATOM 955 O O . LEU A 1 122 ? -1.122 5.604 -0.979 1.00 98.25 122 LEU A O 1
ATOM 959 N N . VAL A 1 123 ? -0.476 6.291 1.064 1.00 97.69 123 VAL A N 1
ATOM 960 C CA . VAL A 1 123 ? 0.511 7.304 0.670 1.00 97.69 123 VAL A CA 1
ATOM 961 C C . VAL A 1 123 ? 1.819 7.134 1.445 1.00 97.69 123 VAL A C 1
ATOM 963 O O . VAL A 1 123 ? 1.866 6.416 2.449 1.00 97.69 123 VAL A O 1
ATOM 966 N N . ASP A 1 124 ? 2.889 7.778 0.980 1.00 96.12 124 ASP A N 1
ATOM 967 C CA . ASP A 1 124 ? 4.196 7.782 1.634 1.00 96.12 124 ASP A CA 1
ATOM 968 C C . ASP A 1 124 ? 4.090 8.531 2.959 1.00 96.12 124 ASP A C 1
ATOM 970 O O . ASP A 1 124 ? 4.049 9.760 3.023 1.00 96.12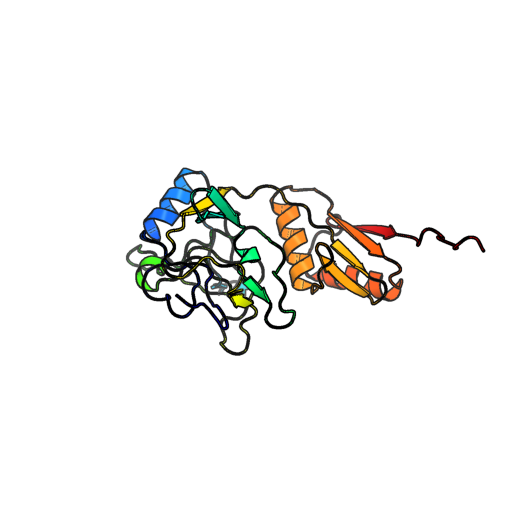 124 ASP A O 1
ATOM 974 N N . GLN A 1 125 ? 4.046 7.751 4.032 1.00 95.31 125 GLN A N 1
ATOM 975 C CA . GLN A 1 125 ? 3.786 8.252 5.363 1.00 95.31 125 GLN A CA 1
ATOM 976 C C . GLN A 1 125 ? 4.703 7.543 6.365 1.00 95.31 125 GLN A C 1
ATOM 978 O O . GLN A 1 125 ? 4.656 6.322 6.528 1.00 95.31 125 GLN A O 1
ATOM 983 N N . SER A 1 126 ? 5.572 8.311 7.026 1.00 95.75 126 SER A N 1
ATOM 984 C CA . SER A 1 126 ? 6.675 7.742 7.810 1.00 95.75 126 SER A CA 1
ATOM 985 C C . SER A 1 126 ? 6.242 7.118 9.141 1.00 95.75 126 SER A C 1
ATOM 987 O O . SER A 1 126 ? 6.904 6.222 9.666 1.00 95.75 126 SER A O 1
ATOM 989 N N . ASP A 1 127 ? 5.115 7.560 9.685 1.00 96.94 127 ASP A N 1
ATOM 990 C CA . ASP A 1 127 ? 4.544 7.049 10.928 1.00 96.94 127 ASP A CA 1
ATOM 991 C C . ASP A 1 127 ? 3.611 5.844 10.727 1.00 96.94 127 ASP A C 1
ATOM 993 O O . ASP A 1 127 ? 3.131 5.285 11.708 1.00 96.94 127 ASP A O 1
ATOM 997 N N . ALA A 1 128 ? 3.373 5.407 9.486 1.00 97.94 128 ALA A N 1
ATOM 998 C CA . ALA A 1 128 ? 2.489 4.286 9.188 1.00 97.94 128 ALA A CA 1
ATOM 999 C C . ALA A 1 128 ? 3.105 2.925 9.537 1.00 97.94 128 ALA A C 1
ATOM 1001 O O . ALA A 1 128 ? 4.295 2.681 9.330 1.00 97.94 128 ALA A O 1
ATOM 1002 N N . LEU A 1 129 ? 2.270 2.002 10.020 1.00 98.38 129 LEU A N 1
ATOM 1003 C CA . LEU A 1 129 ? 2.683 0.632 10.328 1.00 98.38 129 LEU A CA 1
ATOM 1004 C C . LEU A 1 129 ? 2.887 -0.226 9.066 1.00 98.38 129 LEU A C 1
ATOM 1006 O O . LEU A 1 129 ? 3.806 -1.051 9.025 1.00 98.38 129 LEU A O 1
ATOM 1010 N N . LEU A 1 130 ? 2.013 -0.061 8.069 1.00 98.69 130 LEU A N 1
ATOM 1011 C CA . LEU A 1 130 ? 2.108 -0.706 6.761 1.00 98.69 130 LEU A CA 1
ATOM 1012 C C . LEU A 1 130 ? 2.067 0.347 5.653 1.00 98.69 130 LEU A C 1
ATOM 1014 O O . LEU A 1 130 ? 1.286 1.295 5.721 1.00 98.69 130 LEU A O 1
ATOM 1018 N N . SER A 1 131 ? 2.868 0.135 4.613 1.00 98.44 131 SER A N 1
ATOM 1019 C CA . SER A 1 131 ? 3.012 1.050 3.475 1.00 98.44 131 SER A CA 1
ATOM 1020 C C . SER A 1 131 ? 2.818 0.316 2.149 1.00 98.44 131 SER A C 1
ATOM 1022 O O . SER A 1 131 ? 2.955 -0.908 2.076 1.00 98.44 131 SER A O 1
ATOM 1024 N N . LEU A 1 132 ? 2.526 1.057 1.083 1.00 97.12 132 LEU A N 1
ATOM 1025 C CA . LEU A 1 132 ? 2.620 0.544 -0.284 1.00 97.12 132 LEU A CA 1
ATOM 1026 C C . LEU A 1 132 ? 4.087 0.457 -0.729 1.0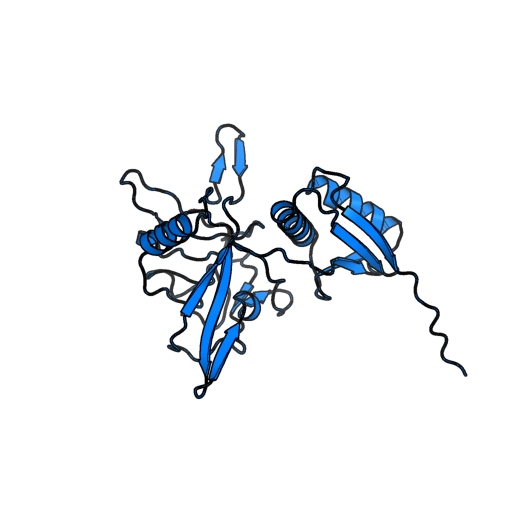0 97.12 132 LEU A C 1
ATOM 1028 O O . LEU A 1 132 ? 4.955 1.141 -0.190 1.00 97.12 132 LEU A O 1
ATOM 1032 N N . SER A 1 133 ? 4.367 -0.413 -1.701 1.00 94.12 133 SER A N 1
ATOM 1033 C CA . SER A 1 133 ? 5.692 -0.536 -2.326 1.00 94.12 133 SER A CA 1
ATOM 1034 C C . SER A 1 133 ? 5.963 0.543 -3.370 1.00 94.12 133 SER A C 1
ATOM 1036 O O . SER A 1 133 ? 7.081 1.049 -3.460 1.00 94.12 133 SER A O 1
ATOM 1038 N N . GLN A 1 134 ? 4.932 0.933 -4.117 1.00 93.06 134 GLN A N 1
ATOM 1039 C CA . GLN A 1 134 ? 4.964 2.118 -4.961 1.00 93.06 134 GLN A CA 1
ATOM 1040 C C . GLN A 1 134 ? 4.793 3.380 -4.114 1.00 93.06 134 GLN A C 1
ATOM 1042 O O . GLN A 1 134 ? 3.968 3.414 -3.201 1.00 93.06 134 GLN A O 1
ATOM 1047 N N . GLN A 1 135 ? 5.546 4.417 -4.476 1.00 92.25 135 GLN A N 1
ATOM 1048 C CA . GLN A 1 135 ? 5.488 5.713 -3.819 1.00 92.25 135 GLN A CA 1
ATOM 1049 C C . GLN A 1 135 ? 4.269 6.509 -4.264 1.00 92.25 135 GLN A C 1
ATOM 1051 O O . GLN A 1 135 ? 4.007 6.634 -5.465 1.00 92.25 135 GLN A O 1
ATOM 1056 N N . TYR A 1 136 ? 3.580 7.099 -3.296 1.00 95.12 136 TYR A N 1
ATOM 1057 C CA . TYR A 1 136 ? 2.478 8.022 -3.539 1.00 95.12 136 TYR A CA 1
ATOM 1058 C C . TYR A 1 136 ? 2.611 9.235 -2.629 1.00 95.12 136 TYR A C 1
ATOM 1060 O O . TYR A 1 136 ? 2.915 9.105 -1.450 1.00 95.12 136 TYR A O 1
ATOM 1068 N N . SER A 1 137 ? 2.381 10.422 -3.174 1.00 94.38 137 SER A N 1
ATOM 1069 C CA . SER A 1 137 ? 2.465 11.666 -2.411 1.00 94.38 137 SER A CA 1
ATOM 1070 C C . SER A 1 137 ? 1.366 11.744 -1.352 1.00 94.38 137 SER A C 1
ATOM 1072 O O . SER A 1 137 ? 0.223 11.373 -1.616 1.00 94.38 137 SER A O 1
ATOM 1074 N N . ASN A 1 138 ? 1.700 12.266 -0.172 1.00 93.38 138 ASN A N 1
ATOM 1075 C CA . ASN A 1 138 ? 0.732 12.610 0.872 1.00 93.38 138 ASN A CA 1
ATOM 1076 C C . ASN A 1 138 ? 0.246 14.069 0.765 1.00 93.38 138 ASN A C 1
ATOM 1078 O O . ASN A 1 138 ? -0.416 14.579 1.663 1.00 93.38 138 ASN A O 1
ATOM 1082 N N . ALA A 1 139 ? 0.570 14.777 -0.321 1.00 95.25 139 ALA A N 1
ATOM 1083 C CA . ALA A 1 139 ? -0.013 16.085 -0.572 1.00 95.25 139 ALA A CA 1
ATOM 1084 C C . ALA A 1 139 ? -1.500 15.934 -0.929 1.00 95.25 139 ALA A C 1
ATOM 1086 O O . ALA A 1 139 ? -1.848 15.215 -1.861 1.00 95.25 139 ALA A O 1
ATOM 1087 N N . ASN A 1 140 ? -2.378 16.688 -0.260 1.00 91.81 140 ASN A N 1
ATOM 1088 C CA . ASN A 1 140 ? -3.836 16.625 -0.463 1.00 91.81 140 ASN A CA 1
ATOM 1089 C C . ASN A 1 140 ? -4.290 16.697 -1.933 1.00 91.81 140 ASN A C 1
ATOM 1091 O O . ASN A 1 140 ? -5.289 16.086 -2.301 1.00 91.81 140 ASN A O 1
ATOM 1095 N N . ALA A 1 141 ? -3.588 17.468 -2.770 1.00 94.25 141 ALA A N 1
ATOM 1096 C CA . ALA A 1 141 ? -3.919 17.634 -4.188 1.00 94.25 141 ALA A CA 1
ATOM 1097 C C . ALA A 1 141 ? -3.454 16.465 -5.080 1.00 94.25 141 ALA A C 1
ATOM 1099 O O . ALA A 1 141 ? -3.801 16.430 -6.257 1.00 94.25 141 ALA A O 1
ATOM 1100 N N . GLU A 1 142 ? -2.662 15.543 -4.535 1.00 95.50 142 GLU A N 1
ATOM 1101 C CA . GLU A 1 142 ? -2.005 14.437 -5.241 1.00 95.50 142 GLU A CA 1
ATOM 1102 C C . GLU A 1 142 ? -2.453 13.061 -4.722 1.00 95.50 142 GLU A C 1
ATOM 1104 O O . GLU A 1 142 ? -1.942 12.033 -5.170 1.00 95.50 142 GLU A O 1
ATOM 1109 N N . LEU A 1 143 ? -3.419 13.023 -3.795 1.00 97.31 143 LEU A N 1
ATOM 1110 C CA . LEU A 1 143 ? -4.042 11.778 -3.356 1.00 97.31 143 LEU A CA 1
ATOM 1111 C C . LEU A 1 143 ? -4.640 11.059 -4.570 1.00 97.31 143 LEU A C 1
ATOM 1113 O O . LEU A 1 143 ? -5.266 11.678 -5.427 1.00 97.31 143 LEU A O 1
ATOM 1117 N N . TRP A 1 144 ? -4.425 9.749 -4.652 1.00 96.88 144 TRP A N 1
ATOM 1118 C CA . TRP A 1 144 ? -4.649 8.981 -5.882 1.00 96.88 144 TRP A CA 1
ATOM 1119 C C . TRP A 1 144 ? -5.864 8.049 -5.809 1.00 96.88 144 TRP A C 1
ATOM 1121 O O . TRP A 1 144 ? -6.365 7.595 -6.838 1.00 96.88 144 TRP A O 1
ATOM 1131 N N . VAL A 1 145 ? -6.365 7.777 -4.601 1.00 97.50 145 VAL A N 1
ATOM 1132 C CA . VAL A 1 145 ? -7.509 6.893 -4.342 1.00 97.50 145 VAL A CA 1
ATOM 1133 C C . VAL A 1 145 ? -8.522 7.541 -3.415 1.00 97.50 145 VAL A C 1
ATOM 1135 O O . VAL A 1 145 ? -8.194 8.360 -2.558 1.00 97.50 145 VAL A O 1
ATOM 1138 N N . GLN A 1 146 ? -9.765 7.110 -3.574 1.00 97.75 146 GLN A N 1
ATOM 1139 C CA . GLN A 1 146 ? -10.896 7.437 -2.721 1.00 97.75 146 GLN A CA 1
ATOM 1140 C C . GLN A 1 146 ? -11.644 6.168 -2.305 1.00 97.75 146 GLN A C 1
ATOM 1142 O O . GLN A 1 146 ? -11.437 5.090 -2.868 1.00 97.75 146 GLN A O 1
ATOM 1147 N N . ALA A 1 147 ? -12.529 6.300 -1.319 1.00 97.44 147 ALA A N 1
ATOM 1148 C CA . ALA A 1 147 ? -13.400 5.210 -0.893 1.00 97.44 147 ALA A CA 1
ATOM 1149 C C . ALA A 1 147 ? -14.411 4.847 -1.996 1.00 97.44 147 ALA A C 1
ATOM 1151 O O . ALA A 1 147 ? -15.140 5.718 -2.475 1.00 97.44 147 ALA A O 1
ATOM 1152 N N . ASP A 1 148 ? -14.511 3.563 -2.351 1.00 96.94 148 ASP A N 1
ATOM 1153 C CA . ASP A 1 148 ? -15.643 3.054 -3.131 1.00 96.94 148 ASP A CA 1
ATOM 1154 C C . ASP A 1 148 ? -16.805 2.747 -2.178 1.00 96.94 148 ASP A C 1
ATOM 1156 O O . ASP A 1 148 ? -16.960 1.639 -1.654 1.00 96.94 148 ASP A O 1
ATOM 1160 N N . THR A 1 149 ? -17.629 3.762 -1.915 1.00 95.31 149 THR A N 1
ATOM 1161 C CA . THR A 1 149 ? -18.733 3.690 -0.949 1.00 95.31 149 THR A CA 1
ATOM 1162 C C . THR A 1 149 ? -19.686 2.524 -1.211 1.00 95.31 149 THR A C 1
ATOM 1164 O O . THR A 1 149 ? -20.292 2.032 -0.258 1.00 95.31 149 THR A O 1
ATOM 1167 N N . GLN A 1 150 ? -19.843 2.099 -2.470 1.00 94.56 150 GLN A N 1
ATOM 1168 C CA . GLN A 1 150 ? -20.761 1.026 -2.855 1.00 94.56 150 GLN A CA 1
ATOM 1169 C C . GLN A 1 150 ? -20.212 -0.360 -2.502 1.00 94.56 150 GLN A C 1
ATOM 1171 O O . GLN A 1 150 ? -20.994 -1.269 -2.221 1.00 94.56 150 GLN A O 1
ATOM 1176 N N . ALA A 1 151 ? -18.887 -0.515 -2.486 1.00 95.62 151 ALA A N 1
ATOM 1177 C CA . ALA A 1 151 ? -18.218 -1.762 -2.130 1.00 95.62 151 ALA A CA 1
ATOM 1178 C C . ALA A 1 151 ? -18.054 -1.951 -0.610 1.00 95.62 151 ALA A C 1
ATOM 1180 O O . ALA A 1 151 ? -17.922 -3.080 -0.131 1.00 95.62 151 ALA A O 1
ATOM 1181 N N . ILE A 1 152 ? -18.073 -0.858 0.160 1.00 96.50 152 ILE A N 1
ATOM 1182 C CA . ILE A 1 152 ? -17.848 -0.888 1.609 1.00 96.50 152 ILE A CA 1
ATOM 1183 C C . ILE A 1 152 ? -19.185 -1.117 2.345 1.00 96.50 152 ILE A C 1
ATOM 1185 O O . ILE A 1 152 ? -20.140 -0.369 2.107 1.00 96.50 152 ILE A O 1
ATOM 1189 N N . PRO A 1 153 ? -19.277 -2.064 3.305 1.00 96.81 153 PRO A N 1
ATOM 1190 C CA . PRO A 1 153 ? -20.491 -2.286 4.096 1.00 96.81 153 PRO A CA 1
ATOM 1191 C C . PRO A 1 153 ? -20.922 -1.024 4.864 1.00 96.81 153 PRO A C 1
ATOM 1193 O O . PRO A 1 153 ? -20.110 -0.110 5.019 1.00 96.81 153 PRO A O 1
ATOM 1196 N N . PRO A 1 154 ? -22.172 -0.938 5.362 1.00 95.50 154 PRO A N 1
ATOM 1197 C CA . PRO A 1 154 ? -22.661 0.233 6.091 1.00 95.50 154 PRO A CA 1
ATOM 1198 C C . PRO A 1 154 ? -21.731 0.681 7.224 1.00 95.50 154 PRO A C 1
ATOM 1200 O O . PRO A 1 154 ? -21.003 -0.129 7.805 1.00 95.50 154 PRO A O 1
ATOM 1203 N N . LEU A 1 155 ? -21.778 1.973 7.555 1.00 94.38 155 LEU A N 1
ATOM 1204 C CA . LEU A 1 155 ? -21.016 2.527 8.673 1.00 94.38 155 LEU A CA 1
ATOM 1205 C C . LEU A 1 155 ? -21.286 1.733 9.965 1.00 94.38 155 LEU A C 1
ATOM 1207 O O . LEU A 1 155 ? -22.378 1.201 10.154 1.00 94.38 155 LEU A O 1
ATOM 1211 N N . ASP A 1 156 ? -20.264 1.628 10.814 1.00 94.06 156 ASP A N 1
ATOM 1212 C CA . ASP A 1 156 ? -20.275 0.867 12.071 1.00 94.06 156 ASP A CA 1
ATOM 1213 C C . ASP A 1 156 ? -20.455 -0.656 11.918 1.00 94.06 156 ASP A C 1
ATOM 1215 O O . ASP A 1 156 ? -20.568 -1.376 12.912 1.00 94.06 156 ASP A O 1
ATOM 1219 N N . THR A 1 157 ? -20.401 -1.187 10.689 1.00 97.06 157 THR A N 1
ATOM 1220 C CA . THR A 1 157 ? -20.255 -2.633 10.478 1.00 97.06 157 THR A CA 1
ATOM 1221 C C . THR A 1 157 ? -18.943 -3.100 11.098 1.00 97.06 157 THR A C 1
ATOM 1223 O O . THR A 1 157 ? -17.865 -2.636 10.726 1.00 97.06 157 THR A O 1
ATOM 1226 N N . VAL A 1 158 ? -19.026 -4.058 12.023 1.00 97.06 158 VAL A N 1
ATOM 1227 C CA . VAL A 1 158 ? -17.841 -4.699 12.595 1.00 97.06 158 VAL A CA 1
ATOM 1228 C C . VAL A 1 158 ? -17.187 -5.572 11.531 1.00 97.06 158 VAL A C 1
ATOM 1230 O O . VAL A 1 158 ? -17.808 -6.486 10.981 1.00 97.06 158 VAL A O 1
ATOM 1233 N N . VAL A 1 159 ? -15.913 -5.296 11.276 1.00 98.12 159 VAL A N 1
ATOM 1234 C CA . VAL A 1 159 ? -15.077 -6.031 10.328 1.00 98.12 159 VAL A CA 1
ATOM 1235 C C . VAL A 1 159 ? -13.885 -6.639 11.055 1.00 98.12 159 VAL A C 1
ATOM 1237 O O . VAL A 1 159 ? -13.444 -6.138 12.087 1.00 98.12 159 VAL A O 1
ATOM 1240 N N . THR A 1 160 ? -13.342 -7.719 10.509 1.00 98.31 160 THR A N 1
ATOM 1241 C CA . THR A 1 160 ? -12.053 -8.283 10.908 1.00 98.31 160 THR A CA 1
ATOM 1242 C C . THR A 1 160 ? -11.064 -8.049 9.778 1.00 98.31 160 THR A C 1
ATOM 1244 O O . THR A 1 160 ? -11.290 -8.504 8.659 1.00 98.31 160 THR A O 1
ATOM 1247 N N . LEU A 1 161 ? -9.973 -7.338 10.060 1.00 98.44 161 LEU A N 1
ATOM 1248 C CA . LEU A 1 161 ? -8.855 -7.218 9.129 1.00 98.44 161 LEU A CA 1
ATOM 1249 C C . LEU A 1 161 ? -7.862 -8.347 9.414 1.00 98.44 161 LEU A C 1
ATOM 1251 O O . LEU A 1 161 ? -7.248 -8.391 10.479 1.00 98.44 161 LEU A O 1
ATOM 1255 N N . VAL A 1 162 ? -7.741 -9.275 8.473 1.00 98.44 162 VAL A N 1
ATOM 1256 C CA . VAL A 1 162 ? -6.870 -10.447 8.570 1.00 98.44 162 VAL A CA 1
ATOM 1257 C C . VAL A 1 162 ? -5.540 -10.133 7.898 1.00 98.44 162 VAL A C 1
ATOM 1259 O O . VAL A 1 162 ? -5.521 -9.711 6.743 1.00 98.44 162 VAL A O 1
ATOM 1262 N N . PHE A 1 163 ? -4.443 -10.366 8.617 1.00 98.44 163 PHE A N 1
ATOM 1263 C CA . PHE A 1 163 ? -3.073 -10.174 8.149 1.00 98.44 163 PHE A CA 1
ATOM 1264 C C . PHE A 1 163 ? -2.425 -11.541 7.930 1.00 98.44 163 PHE A C 1
ATOM 1266 O O . PHE A 1 163 ? -2.458 -12.391 8.820 1.00 98.44 163 PHE A O 1
ATOM 1273 N N . THR A 1 164 ? -1.822 -11.750 6.764 1.00 98.38 164 THR A N 1
ATOM 1274 C CA . THR A 1 164 ? -1.153 -13.009 6.399 1.00 98.38 164 THR A CA 1
ATOM 1275 C C . THR A 1 164 ? 0.177 -12.731 5.703 1.00 98.38 164 THR A C 1
ATOM 1277 O O . THR A 1 164 ? 0.312 -11.678 5.073 1.00 98.38 164 THR A O 1
ATOM 1280 N N . PRO A 1 165 ? 1.172 -13.637 5.786 1.00 98.19 165 PRO A N 1
ATOM 1281 C CA . PRO A 1 165 ? 2.329 -13.573 4.899 1.00 98.19 165 PRO A CA 1
ATOM 1282 C C . PRO A 1 165 ? 1.854 -13.542 3.447 1.00 98.19 165 PRO A C 1
ATOM 1284 O O . PRO A 1 165 ? 0.964 -14.311 3.086 1.00 98.19 165 PRO A O 1
ATOM 1287 N N . ALA A 1 166 ? 2.418 -12.649 2.634 1.00 97.25 166 ALA A N 1
ATOM 1288 C CA . ALA A 1 166 ? 1.951 -12.503 1.262 1.00 97.25 166 ALA A CA 1
ATOM 1289 C C . ALA A 1 166 ? 2.152 -13.782 0.444 1.00 97.25 166 ALA A C 1
ATOM 1291 O O . ALA A 1 166 ? 3.217 -14.407 0.482 1.00 97.25 166 ALA A O 1
ATOM 1292 N N . GLU A 1 167 ? 1.142 -14.128 -0.349 1.00 93.62 167 GLU A N 1
ATOM 1293 C CA . GLU A 1 167 ? 1.212 -15.259 -1.265 1.00 93.62 167 GLU A CA 1
ATOM 1294 C C . GLU A 1 167 ? 1.628 -14.805 -2.672 1.00 93.62 167 GLU A C 1
ATOM 1296 O O . GLU A 1 167 ? 1.243 -13.721 -3.125 1.00 93.62 167 GLU A O 1
ATOM 1301 N N . PRO A 1 168 ? 2.381 -15.629 -3.426 1.00 91.56 168 PRO A N 1
ATOM 1302 C CA . PRO A 1 168 ? 2.757 -15.286 -4.789 1.00 91.56 168 PRO A CA 1
ATOM 1303 C C . PRO A 1 168 ? 1.544 -15.029 -5.691 1.00 91.56 168 PRO A C 1
ATOM 1305 O O . PRO A 1 168 ? 0.761 -15.934 -5.987 1.00 91.56 168 PRO A O 1
ATOM 1308 N N . ARG A 1 169 ? 1.448 -13.803 -6.208 1.00 90.31 169 ARG A N 1
ATOM 1309 C CA . ARG A 1 169 ? 0.432 -13.383 -7.182 1.00 90.31 169 ARG A CA 1
ATOM 1310 C C . ARG A 1 169 ? 0.984 -13.341 -8.597 1.00 90.31 169 ARG A C 1
ATOM 1312 O O . ARG A 1 169 ? 2.182 -13.176 -8.816 1.00 90.31 169 ARG A O 1
ATOM 1319 N N . ARG A 1 170 ? 0.090 -13.484 -9.572 1.00 90.75 170 ARG A N 1
ATOM 1320 C CA . ARG A 1 170 ? 0.390 -13.282 -10.990 1.00 90.75 170 ARG A CA 1
ATOM 1321 C C . ARG A 1 170 ? -0.587 -12.273 -11.555 1.00 90.75 170 ARG A C 1
ATOM 1323 O O . ARG A 1 170 ? -1.789 -12.459 -11.411 1.00 90.75 170 ARG A O 1
ATOM 1330 N N . TYR A 1 171 ? -0.047 -11.281 -12.243 1.00 95.00 171 TYR A N 1
ATOM 1331 C CA . TYR A 1 171 ? -0.819 -10.283 -12.966 1.00 95.00 171 TYR A CA 1
ATOM 1332 C C . TYR A 1 171 ? -0.749 -10.568 -14.461 1.00 95.00 171 TYR A C 1
ATOM 1334 O O . TYR A 1 171 ? 0.295 -10.979 -14.982 1.00 95.00 171 TYR A O 1
ATOM 1342 N N . ARG A 1 172 ? -1.842 -10.324 -15.182 1.00 95.69 172 ARG A N 1
ATOM 1343 C CA . ARG A 1 172 ? -1.810 -10.263 -16.641 1.00 95.69 172 ARG A CA 1
ATOM 1344 C C . ARG A 1 172 ? -1.330 -8.879 -17.055 1.00 95.69 172 ARG A C 1
ATOM 1346 O O . ARG A 1 172 ? -2.115 -7.936 -17.074 1.00 95.69 172 ARG A O 1
ATOM 1353 N N . ILE A 1 173 ? -0.050 -8.782 -17.397 1.00 97.06 173 ILE A N 1
ATOM 1354 C CA . ILE A 1 173 ? 0.571 -7.535 -17.848 1.00 97.06 173 ILE A CA 1
ATOM 1355 C C . ILE A 1 173 ? 0.592 -7.511 -19.375 1.00 97.06 173 ILE A C 1
ATOM 1357 O O . ILE A 1 173 ? 1.172 -8.393 -20.021 1.00 97.06 173 ILE A O 1
ATOM 1361 N N . GLU A 1 174 ? -0.046 -6.500 -19.955 1.00 97.31 174 GLU A N 1
ATOM 1362 C CA . GLU A 1 174 ? -0.146 -6.325 -21.399 1.00 97.31 174 GLU A CA 1
ATOM 1363 C C . GLU A 1 174 ? 0.240 -4.899 -21.819 1.00 97.31 174 GLU A C 1
ATOM 1365 O O . GLU A 1 174 ? -0.037 -3.932 -21.115 1.00 97.31 174 GLU A O 1
ATOM 1370 N N . LEU A 1 175 ? 0.872 -4.766 -22.982 1.00 97.25 175 LEU A N 1
ATOM 1371 C CA . LEU A 1 175 ? 1.024 -3.507 -23.702 1.00 97.25 175 LEU A CA 1
ATOM 1372 C C . LEU A 1 175 ? 0.080 -3.556 -24.902 1.00 97.25 175 LEU A C 1
ATOM 1374 O O . LEU A 1 175 ? 0.270 -4.382 -25.804 1.00 97.25 175 LEU A O 1
ATOM 1378 N N . ASP A 1 176 ? -0.949 -2.716 -24.895 1.00 95.44 176 ASP A N 1
ATOM 1379 C CA . ASP A 1 176 ? -1.978 -2.741 -25.932 1.00 95.44 176 ASP A CA 1
ATOM 1380 C C . ASP A 1 176 ? -1.530 -2.046 -27.230 1.00 95.44 176 ASP A C 1
ATOM 1382 O O . ASP A 1 176 ? -0.433 -1.490 -27.345 1.00 95.44 176 ASP A O 1
ATOM 1386 N N . TRP A 1 177 ? -2.395 -2.077 -28.243 1.00 93.62 177 TRP A N 1
ATOM 1387 C CA . TRP A 1 177 ? -2.118 -1.532 -29.572 1.00 93.62 177 TRP A CA 1
ATOM 1388 C C . TRP A 1 177 ? -1.855 -0.018 -29.589 1.00 93.62 177 TRP A C 1
ATOM 1390 O O . TRP A 1 177 ? -1.303 0.487 -30.567 1.00 93.62 177 TRP A O 1
ATOM 1400 N N . ARG A 1 178 ? -2.227 0.704 -28.523 1.00 94.81 178 ARG A N 1
ATOM 1401 C CA . ARG A 1 178 ? -1.948 2.137 -28.334 1.00 94.81 178 ARG A CA 1
ATOM 1402 C C . ARG A 1 178 ? -0.635 2.384 -27.592 1.00 94.81 178 ARG A C 1
ATOM 1404 O O . ARG A 1 178 ? -0.299 3.535 -27.322 1.00 94.81 178 ARG A O 1
ATOM 1411 N N . GLY A 1 179 ? 0.088 1.326 -27.225 1.00 94.69 179 GLY A N 1
ATOM 1412 C CA . GLY A 1 179 ? 1.274 1.423 -26.385 1.00 94.69 179 GLY A CA 1
ATOM 1413 C C . GLY A 1 179 ? 0.946 1.798 -24.939 1.00 94.69 179 GLY A C 1
ATOM 1414 O O . GLY A 1 179 ? 1.798 2.394 -24.278 1.00 94.69 179 GLY A O 1
ATOM 1415 N N . GLN A 1 180 ? -0.271 1.500 -24.468 1.00 95.81 180 GLN A N 1
ATOM 1416 C CA . GLN A 1 180 ? -0.691 1.718 -23.084 1.00 95.81 180 GLN A CA 1
ATOM 1417 C C . GLN A 1 180 ? -0.566 0.423 -22.281 1.00 95.81 180 GLN A C 1
ATOM 1419 O O . GLN A 1 180 ? -0.844 -0.667 -22.791 1.00 95.81 180 GLN A O 1
ATOM 1424 N N . TRP A 1 181 ? -0.145 0.541 -21.023 1.00 96.56 181 TRP A N 1
ATOM 1425 C CA . TRP A 1 181 ? -0.068 -0.599 -20.121 1.00 96.56 181 TRP A CA 1
ATOM 1426 C C . TRP A 1 181 ? -1.450 -1.026 -19.655 1.00 96.56 181 TRP A C 1
ATOM 1428 O O . TRP A 1 181 ? -2.316 -0.193 -19.377 1.00 96.56 181 TRP A O 1
ATOM 1438 N N . ARG A 1 182 ? -1.625 -2.338 -19.520 1.00 95.88 182 ARG A N 1
ATOM 1439 C CA . ARG A 1 182 ? -2.767 -2.936 -18.854 1.00 95.88 182 ARG A CA 1
ATOM 1440 C C . ARG A 1 182 ? -2.339 -3.981 -17.844 1.00 95.88 182 ARG A C 1
ATOM 1442 O O . ARG A 1 182 ? -1.500 -4.826 -18.146 1.00 95.88 182 ARG A O 1
ATOM 1449 N N . VAL A 1 183 ? -2.967 -3.940 -16.678 1.00 96.12 183 VAL A N 1
ATOM 1450 C CA . VAL A 1 183 ? -2.830 -4.932 -15.612 1.00 96.12 183 VAL A CA 1
ATOM 1451 C C . VAL A 1 183 ? -4.211 -5.522 -15.377 1.00 96.12 183 VAL A C 1
ATOM 1453 O O . VAL A 1 183 ? -5.154 -4.796 -15.076 1.00 96.12 183 VAL A O 1
ATOM 1456 N N . ASP A 1 184 ? -4.358 -6.823 -15.624 1.00 94.19 184 ASP A N 1
ATOM 1457 C CA . ASP A 1 184 ? -5.637 -7.543 -15.529 1.00 94.19 184 ASP A CA 1
ATOM 1458 C C . ASP A 1 184 ? -6.784 -6.871 -16.317 1.00 94.19 184 ASP A C 1
ATOM 1460 O O . ASP A 1 184 ? -7.963 -6.983 -15.995 1.00 94.19 184 ASP A O 1
ATOM 1464 N N . GLY A 1 185 ? -6.425 -6.194 -17.416 1.00 91.56 185 GLY A N 1
ATOM 1465 C CA . GLY A 1 185 ? -7.341 -5.501 -18.326 1.00 91.56 185 GLY A CA 1
ATOM 1466 C C . GLY A 1 185 ? -7.599 -4.025 -17.996 1.00 91.56 185 GLY A C 1
ATOM 1467 O O . GLY A 1 185 ? -8.051 -3.288 -18.883 1.00 91.56 185 GLY A O 1
ATOM 1468 N N . ALA A 1 186 ? -7.271 -3.573 -16.783 1.00 91.62 186 ALA A N 1
ATOM 1469 C CA . ALA A 1 186 ? -7.345 -2.170 -16.378 1.00 91.62 186 ALA A CA 1
ATOM 1470 C C . ALA A 1 186 ? -6.145 -1.377 -16.908 1.00 91.62 186 ALA A C 1
ATOM 1472 O O . ALA A 1 186 ? -5.074 -1.946 -17.096 1.00 91.62 186 ALA A O 1
ATOM 1473 N N . LEU A 1 187 ? -6.328 -0.079 -17.175 1.00 92.56 187 LEU A N 1
ATOM 1474 C CA . LEU A 1 187 ? -5.233 0.814 -17.564 1.00 92.56 187 LEU A CA 1
ATOM 1475 C C . LEU A 1 187 ? -4.240 0.930 -16.401 1.00 92.56 187 LEU A C 1
ATOM 1477 O O . LEU A 1 187 ? -4.661 1.020 -15.256 1.00 92.56 187 LEU A O 1
ATOM 1481 N N . ALA A 1 188 ? -2.948 0.934 -16.707 1.00 93.75 188 ALA A N 1
ATOM 1482 C CA . ALA A 1 188 ? -1.888 1.127 -15.727 1.00 93.75 188 ALA A CA 1
ATOM 1483 C C . ALA A 1 188 ? -0.851 2.122 -16.254 1.00 93.75 188 ALA A C 1
ATOM 1485 O O . ALA A 1 188 ? -0.785 2.406 -17.456 1.00 93.75 188 ALA A O 1
ATOM 1486 N N . ASP A 1 189 ? -0.015 2.630 -15.357 1.00 92.38 189 ASP A N 1
ATOM 1487 C CA . ASP A 1 189 ? 1.176 3.386 -15.710 1.00 92.38 189 ASP A CA 1
ATOM 1488 C C . ASP A 1 189 ? 2.440 2.515 -15.602 1.00 92.38 189 ASP A C 1
ATOM 1490 O O . ASP A 1 189 ? 2.407 1.343 -15.221 1.00 92.38 189 ASP A O 1
ATOM 1494 N N . THR A 1 190 ? 3.578 3.067 -16.025 1.00 92.88 190 THR A N 1
ATOM 1495 C CA . THR A 1 190 ? 4.838 2.307 -15.990 1.00 92.88 190 THR A CA 1
ATOM 1496 C C . THR A 1 190 ? 5.360 2.078 -14.566 1.00 92.88 190 THR A C 1
ATOM 1498 O O . THR A 1 190 ? 5.812 0.961 -14.311 1.00 92.88 190 THR A O 1
ATOM 1501 N N . PRO A 1 191 ? 5.305 3.063 -13.641 1.00 92.19 191 PRO A N 1
ATOM 1502 C CA . PRO A 1 191 ? 5.657 2.846 -12.238 1.00 92.19 191 PRO A CA 1
ATOM 1503 C C . PRO A 1 191 ? 4.921 1.668 -11.592 1.00 92.19 191 PRO A C 1
ATOM 1505 O O . PRO A 1 191 ? 5.581 0.801 -11.021 1.00 92.19 191 PRO A O 1
ATOM 1508 N N . LEU A 1 192 ? 3.600 1.566 -11.763 1.00 93.69 192 LEU A N 1
ATOM 1509 C CA . LEU A 1 192 ? 2.810 0.457 -11.229 1.00 93.69 192 LEU A CA 1
ATOM 1510 C C . LEU A 1 192 ? 3.226 -0.877 -11.849 1.00 93.69 192 LEU A C 1
ATOM 1512 O O . LEU A 1 192 ? 3.434 -1.857 -11.141 1.00 93.69 192 LEU A O 1
ATOM 1516 N N . VAL A 1 193 ? 3.403 -0.938 -13.173 1.00 95.75 193 VAL A N 1
ATOM 1517 C CA . VAL A 1 193 ? 3.870 -2.169 -13.835 1.00 95.75 193 VAL A CA 1
ATOM 1518 C C . VAL A 1 193 ? 5.243 -2.601 -13.311 1.00 95.75 193 VAL A C 1
ATOM 1520 O O . VAL A 1 193 ? 5.454 -3.790 -13.065 1.00 95.75 193 VAL A O 1
ATOM 1523 N N . ALA A 1 194 ? 6.168 -1.659 -13.122 1.00 94.38 194 ALA A N 1
ATOM 1524 C CA . ALA A 1 194 ? 7.492 -1.950 -12.586 1.00 94.38 194 ALA A CA 1
ATOM 1525 C C . ALA A 1 194 ? 7.431 -2.459 -11.137 1.00 94.38 194 ALA A C 1
ATOM 1527 O O . ALA A 1 194 ? 8.084 -3.456 -10.820 1.00 94.38 194 ALA A O 1
ATOM 1528 N N . ASP A 1 195 ? 6.612 -1.826 -10.293 1.00 94.19 195 ASP A N 1
ATOM 1529 C CA . ASP A 1 195 ? 6.370 -2.241 -8.910 1.00 94.19 195 ASP A CA 1
ATOM 1530 C C . ASP A 1 195 ? 5.808 -3.669 -8.842 1.00 94.19 195 ASP A C 1
ATOM 1532 O O . ASP A 1 195 ? 6.380 -4.538 -8.183 1.00 94.19 195 ASP A O 1
ATOM 1536 N N . LEU A 1 196 ? 4.757 -3.965 -9.613 1.00 95.50 196 LEU A N 1
ATOM 1537 C CA . LEU A 1 196 ? 4.138 -5.293 -9.641 1.00 95.50 196 LEU A CA 1
ATOM 1538 C C . LEU A 1 196 ? 5.111 -6.385 -10.109 1.00 95.50 196 LEU A C 1
ATOM 1540 O O . LEU A 1 196 ? 5.129 -7.475 -9.531 1.00 95.50 196 LEU A O 1
ATOM 1544 N N . ILE A 1 197 ? 5.950 -6.105 -11.114 1.00 94.88 197 ILE A N 1
ATOM 1545 C CA . ILE A 1 197 ? 7.021 -7.024 -11.531 1.00 94.88 197 ILE A CA 1
ATOM 1546 C C . ILE A 1 197 ? 8.016 -7.233 -10.382 1.00 94.88 197 ILE A C 1
ATOM 1548 O O . ILE A 1 197 ? 8.371 -8.375 -10.082 1.00 94.88 197 ILE A O 1
ATOM 1552 N N . GLY A 1 198 ? 8.443 -6.157 -9.716 1.00 92.56 198 GLY A N 1
ATOM 1553 C CA . GLY A 1 198 ? 9.332 -6.219 -8.556 1.00 92.56 198 GLY A CA 1
ATOM 1554 C C . GLY A 1 198 ? 8.768 -7.094 -7.434 1.00 92.56 198 GLY A C 1
ATOM 1555 O O . GLY A 1 198 ? 9.456 -7.991 -6.941 1.00 92.56 198 GLY A O 1
ATOM 1556 N N . LEU A 1 199 ? 7.491 -6.911 -7.092 1.00 93.94 199 LEU A N 1
ATOM 1557 C CA . LEU A 1 199 ? 6.783 -7.705 -6.087 1.00 93.94 199 LEU A CA 1
ATOM 1558 C C . LEU A 1 199 ? 6.703 -9.188 -6.468 1.00 93.94 199 LEU A C 1
ATOM 1560 O O . LEU A 1 199 ? 7.025 -10.047 -5.643 1.00 93.94 199 LEU A O 1
ATOM 1564 N N . MET A 1 200 ? 6.327 -9.506 -7.713 1.00 94.00 200 MET A N 1
ATOM 1565 C CA . MET A 1 200 ? 6.291 -10.890 -8.204 1.00 94.00 200 MET A CA 1
ATOM 1566 C C . MET A 1 200 ? 7.652 -11.575 -8.037 1.00 94.00 200 MET A C 1
ATOM 1568 O O . MET A 1 200 ? 7.732 -12.685 -7.508 1.00 94.00 200 MET A O 1
ATOM 1572 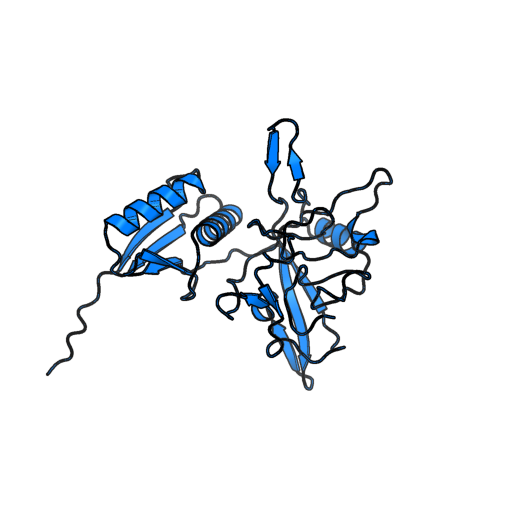N N . ARG A 1 201 ? 8.733 -10.891 -8.425 1.00 91.69 201 ARG A N 1
ATOM 1573 C CA . ARG A 1 201 ? 10.097 -11.427 -8.337 1.00 91.69 201 ARG A CA 1
ATOM 1574 C C . ARG A 1 201 ? 10.622 -11.511 -6.913 1.00 91.69 201 ARG A C 1
ATOM 1576 O O . ARG A 1 201 ? 11.416 -12.395 -6.618 1.00 91.69 201 ARG A O 1
ATOM 1583 N N . ARG A 1 202 ? 10.176 -10.635 -6.016 1.00 91.12 202 ARG A N 1
ATOM 1584 C CA . ARG A 1 202 ? 10.522 -10.723 -4.596 1.00 91.12 202 ARG A CA 1
ATOM 1585 C C . ARG A 1 202 ? 9.915 -11.965 -3.944 1.00 91.12 202 ARG A C 1
ATOM 1587 O O . ARG A 1 202 ? 10.586 -12.621 -3.154 1.00 91.12 202 ARG A O 1
ATOM 1594 N N . MET A 1 203 ? 8.672 -12.300 -4.289 1.00 90.69 203 MET A N 1
ATOM 1595 C CA . MET A 1 203 ? 7.997 -13.505 -3.787 1.00 90.69 203 MET A CA 1
ATOM 1596 C C . MET A 1 203 ? 8.515 -14.786 -4.451 1.00 90.69 203 MET A C 1
ATOM 1598 O O . MET A 1 203 ? 8.504 -15.849 -3.834 1.00 90.69 203 MET A O 1
ATOM 1602 N N . ARG A 1 204 ? 8.972 -14.697 -5.706 1.00 90.81 204 ARG A N 1
ATOM 1603 C CA . ARG A 1 204 ? 9.588 -15.803 -6.449 1.00 90.81 204 ARG A CA 1
ATOM 1604 C C . ARG A 1 204 ? 10.885 -15.349 -7.127 1.00 90.81 204 ARG A C 1
ATOM 1606 O O . ARG A 1 204 ? 10.879 -15.034 -8.322 1.00 90.81 204 ARG A O 1
ATOM 1613 N N . PRO A 1 205 ? 12.002 -15.322 -6.375 1.00 88.69 205 PRO A N 1
ATOM 1614 C CA . PRO A 1 205 ? 13.301 -14.949 -6.918 1.00 88.69 205 PRO A CA 1
ATOM 1615 C C . PRO A 1 205 ? 13.655 -15.793 -8.145 1.00 88.69 205 PRO A C 1
ATOM 1617 O O . PRO A 1 205 ? 13.542 -17.017 -8.123 1.00 88.69 205 PRO A O 1
ATOM 1620 N N . GLY A 1 206 ? 14.056 -15.128 -9.228 1.00 85.50 206 GLY A N 1
ATOM 1621 C CA . GLY A 1 206 ? 14.381 -15.777 -10.501 1.00 85.50 206 GLY A CA 1
ATOM 1622 C C . GLY A 1 206 ? 13.185 -16.107 -11.407 1.00 85.50 206 GLY A C 1
ATOM 1623 O O . GLY A 1 206 ? 13.412 -16.544 -12.531 1.00 85.50 206 GLY A O 1
ATOM 1624 N N . GLU A 1 207 ? 11.928 -15.877 -10.996 1.00 89.75 207 GLU A N 1
ATOM 1625 C CA . GLU A 1 207 ? 10.794 -15.996 -11.927 1.00 89.75 207 GLU A CA 1
ATOM 1626 C C . GLU A 1 207 ? 10.875 -14.884 -12.987 1.00 89.75 207 GLU A C 1
ATOM 1628 O O . GLU A 1 207 ? 11.001 -13.697 -12.673 1.00 89.75 207 GL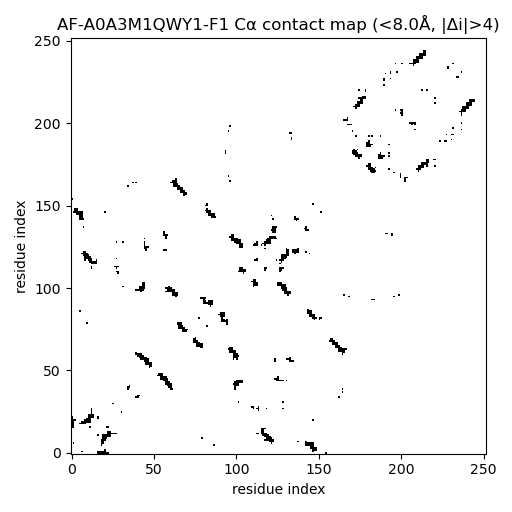U A O 1
ATOM 1633 N N . THR A 1 208 ? 10.795 -15.280 -14.258 1.00 92.25 208 THR A N 1
ATOM 1634 C CA . THR A 1 208 ? 10.647 -14.351 -15.380 1.00 92.25 208 THR A CA 1
ATOM 1635 C C . THR A 1 208 ? 9.177 -13.988 -15.546 1.00 92.25 208 THR A C 1
ATOM 1637 O O . THR A 1 208 ? 8.333 -14.852 -15.806 1.00 92.25 208 THR A O 1
ATOM 1640 N N . VAL A 1 209 ? 8.864 -12.698 -15.456 1.00 94.06 209 VAL A N 1
ATOM 1641 C CA . VAL A 1 209 ? 7.506 -12.186 -15.645 1.00 94.06 209 VAL A CA 1
ATOM 1642 C C . VAL A 1 209 ? 7.210 -12.051 -17.134 1.00 94.06 209 VAL A C 1
ATOM 1644 O O . VAL A 1 209 ? 8.002 -11.510 -17.904 1.00 94.06 209 VAL A O 1
ATOM 1647 N N . VAL A 1 210 ? 6.06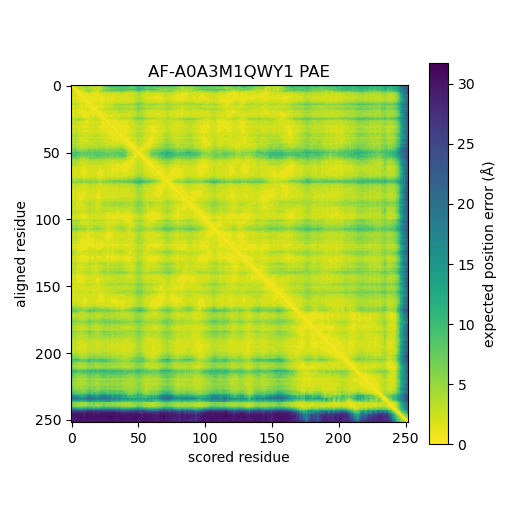1 -12.566 -17.568 1.00 95.12 210 VAL A N 1
ATOM 1648 C CA . VAL A 1 210 ? 5.645 -12.487 -18.971 1.00 95.12 210 VAL A CA 1
ATOM 1649 C C . VAL A 1 210 ? 4.837 -11.218 -19.199 1.00 95.12 210 VAL A C 1
ATOM 1651 O O . VAL A 1 210 ? 3.796 -11.031 -18.576 1.00 95.12 210 VAL A O 1
ATOM 1654 N N . VAL A 1 211 ? 5.280 -10.401 -20.151 1.00 96.00 211 VAL A N 1
ATOM 1655 C CA . VAL A 1 211 ? 4.538 -9.241 -20.650 1.00 96.00 211 VAL A CA 1
ATOM 1656 C C . VAL A 1 211 ? 4.043 -9.544 -22.057 1.00 96.00 211 VAL A C 1
ATOM 1658 O O . VAL A 1 211 ? 4.820 -9.915 -22.940 1.00 96.00 211 VAL A O 1
ATOM 1661 N N . THR A 1 212 ? 2.741 -9.397 -22.285 1.00 97.00 212 THR A N 1
ATOM 1662 C CA . THR A 1 212 ? 2.158 -9.610 -23.614 1.00 97.00 212 THR A CA 1
ATOM 1663 C C . THR A 1 212 ? 2.095 -8.292 -24.376 1.00 97.00 212 THR A C 1
ATOM 1665 O O . THR A 1 212 ? 1.585 -7.310 -23.864 1.00 97.00 212 THR A O 1
ATOM 1668 N N . SER A 1 213 ? 2.562 -8.252 -25.620 1.00 95.25 213 SER A N 1
ATOM 1669 C CA . SER A 1 213 ? 2.260 -7.147 -26.538 1.00 95.25 213 SER A CA 1
ATOM 1670 C C . SER A 1 213 ? 1.094 -7.549 -27.435 1.00 95.25 213 SER A C 1
ATOM 1672 O O . SER A 1 213 ? 1.200 -8.521 -28.190 1.00 95.25 213 SER A O 1
ATOM 1674 N N . ASP A 1 214 ? -0.017 -6.821 -27.348 1.00 92.50 214 ASP A N 1
ATOM 1675 C CA . ASP A 1 214 ? -1.217 -7.071 -28.147 1.00 92.50 214 ASP A CA 1
ATOM 1676 C C . ASP A 1 214 ? -1.329 -6.035 -29.260 1.00 92.50 214 ASP A C 1
ATOM 1678 O O . ASP A 1 214 ? -1.679 -4.881 -29.028 1.00 92.50 214 ASP A O 1
ATOM 1682 N N . ALA A 1 215 ? -0.929 -6.430 -30.471 1.00 89.50 215 ALA A N 1
ATOM 1683 C CA . ALA A 1 215 ? -0.860 -5.556 -31.645 1.00 89.50 215 ALA A CA 1
ATOM 1684 C C . ALA A 1 215 ? -0.083 -4.224 -31.457 1.00 89.50 215 ALA A C 1
ATOM 1686 O O . ALA A 1 215 ? -0.130 -3.366 -32.338 1.00 89.50 215 ALA A O 1
ATOM 1687 N N . ALA A 1 216 ? 0.692 -4.067 -30.376 1.00 92.06 216 ALA A N 1
ATOM 1688 C CA . ALA A 1 216 ? 1.521 -2.891 -30.118 1.00 92.06 216 ALA A CA 1
ATOM 1689 C C . ALA A 1 216 ? 2.569 -2.660 -31.220 1.00 92.06 216 ALA A C 1
ATOM 1691 O O . ALA A 1 216 ? 3.152 -3.603 -31.786 1.00 92.06 216 ALA A O 1
ATOM 1692 N N . LEU A 1 217 ? 2.847 -1.386 -31.515 1.00 93.44 217 LEU A N 1
ATOM 1693 C CA . LEU A 1 217 ? 3.893 -1.013 -32.461 1.00 93.44 217 LEU A CA 1
ATOM 1694 C C . LEU A 1 217 ? 5.267 -1.386 -31.897 1.00 93.44 217 LEU A C 1
ATOM 1696 O O . LEU A 1 217 ? 5.544 -1.244 -30.707 1.00 93.44 217 LEU A O 1
ATOM 1700 N N . ARG A 1 218 ? 6.197 -1.783 -32.776 1.00 93.06 218 ARG A N 1
ATOM 1701 C CA . ARG A 1 218 ? 7.586 -2.091 -32.376 1.00 93.06 218 ARG A CA 1
ATOM 1702 C C . ARG A 1 218 ? 8.268 -0.921 -31.658 1.00 93.06 218 ARG A C 1
ATOM 1704 O O . ARG A 1 218 ? 9.151 -1.143 -30.838 1.00 93.06 218 ARG A O 1
ATOM 1711 N N . ALA A 1 219 ? 7.907 0.315 -32.004 1.00 94.69 219 ALA A N 1
ATOM 1712 C CA . ALA A 1 219 ? 8.444 1.506 -31.356 1.00 94.69 219 ALA A CA 1
ATOM 1713 C C . ALA A 1 219 ? 7.948 1.649 -29.908 1.00 94.69 219 ALA A C 1
ATOM 1715 O O . ALA A 1 219 ? 8.757 1.981 -29.043 1.00 94.69 219 ALA A O 1
ATOM 1716 N N . ASP A 1 220 ? 6.674 1.341 -29.646 1.00 95.00 220 ASP A N 1
ATOM 1717 C CA . ASP A 1 220 ? 6.092 1.385 -28.301 1.00 95.00 220 ASP A CA 1
ATOM 1718 C C . ASP A 1 220 ? 6.665 0.286 -27.410 1.00 95.00 220 ASP A C 1
ATOM 1720 O O . ASP A 1 220 ? 7.065 0.577 -26.289 1.00 95.00 220 ASP A O 1
ATOM 1724 N N . ILE A 1 221 ? 6.823 -0.935 -27.937 1.00 94.12 221 ILE A N 1
ATOM 1725 C CA . ILE A 1 221 ? 7.480 -2.038 -27.213 1.00 94.12 221 ILE A CA 1
ATOM 1726 C C . ILE A 1 221 ? 8.897 -1.629 -26.792 1.00 94.12 221 ILE A C 1
ATOM 1728 O O . ILE A 1 221 ? 9.233 -1.696 -25.617 1.00 94.12 221 ILE A O 1
ATOM 1732 N N . ARG A 1 222 ? 9.710 -1.095 -27.717 1.00 93.94 222 ARG A N 1
ATOM 1733 C CA . ARG A 1 222 ? 11.071 -0.630 -27.387 1.00 93.94 222 ARG A CA 1
ATOM 1734 C C . ARG A 1 222 ? 11.095 0.524 -26.388 1.00 93.94 222 ARG A C 1
ATOM 1736 O O . ARG A 1 222 ? 12.063 0.667 -25.647 1.00 93.94 222 ARG A O 1
ATOM 1743 N N . ARG A 1 223 ? 10.087 1.403 -26.409 1.00 93.75 223 ARG A N 1
ATOM 1744 C CA . ARG A 1 223 ? 9.962 2.477 -25.414 1.00 93.75 223 ARG A CA 1
ATOM 1745 C C . ARG A 1 223 ? 9.687 1.868 -24.041 1.00 93.75 223 ARG A C 1
ATOM 1747 O O . ARG A 1 223 ? 10.418 2.174 -23.110 1.00 93.75 223 ARG A O 1
ATOM 1754 N N . ALA A 1 224 ? 8.704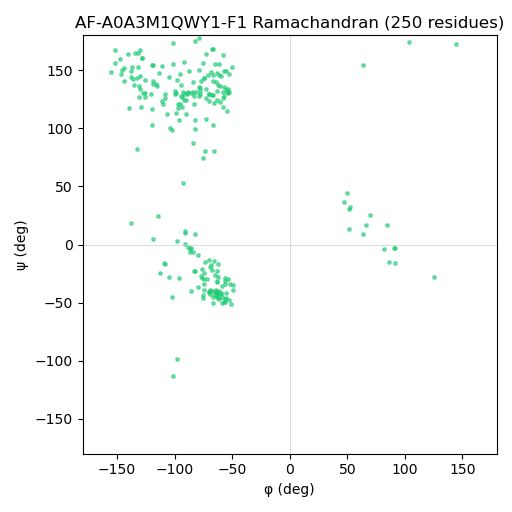 0.977 -23.960 1.00 93.25 224 ALA A N 1
ATOM 1755 C CA . ALA A 1 224 ? 8.326 0.270 -22.746 1.00 93.25 224 ALA A CA 1
ATOM 1756 C C . ALA A 1 224 ? 9.484 -0.550 -22.153 1.00 93.25 224 ALA A C 1
ATOM 1758 O O . ALA A 1 224 ? 9.743 -0.441 -20.961 1.00 93.25 224 ALA A O 1
ATOM 1759 N N . GLU A 1 225 ? 10.230 -1.297 -22.973 1.00 92.50 225 GLU A N 1
ATOM 1760 C CA . GLU A 1 225 ? 11.435 -2.031 -22.555 1.00 92.50 225 GLU A CA 1
ATOM 1761 C C . GLU A 1 225 ? 12.471 -1.110 -21.905 1.00 92.50 225 GLU A C 1
ATOM 1763 O O . GLU A 1 225 ? 12.953 -1.397 -20.813 1.00 92.50 225 GLU A O 1
ATOM 1768 N N . ARG A 1 226 ? 12.788 0.022 -22.549 1.00 91.19 226 ARG A N 1
ATOM 1769 C CA . ARG A 1 226 ? 13.753 0.986 -22.002 1.00 91.19 226 ARG A CA 1
ATOM 1770 C C . ARG A 1 226 ? 13.279 1.590 -20.687 1.00 91.19 226 ARG A C 1
ATOM 1772 O O . ARG A 1 226 ? 14.086 1.721 -19.778 1.00 91.19 226 ARG A O 1
ATOM 1779 N N . THR A 1 227 ? 12.004 1.958 -20.586 1.00 90.75 227 THR A N 1
ATOM 1780 C CA . THR A 1 227 ? 11.458 2.543 -19.355 1.00 90.75 227 THR A CA 1
ATOM 1781 C C . THR A 1 227 ? 11.384 1.513 -18.229 1.00 90.75 227 THR A C 1
ATOM 1783 O O . THR A 1 227 ? 11.725 1.825 -17.096 1.00 90.75 227 THR A O 1
ATOM 1786 N N . LEU A 1 228 ? 11.020 0.260 -18.512 1.00 90.81 228 LEU A N 1
ATOM 1787 C CA . LEU A 1 228 ? 11.073 -0.789 -17.492 1.00 90.81 228 LEU A CA 1
ATOM 1788 C C . LEU A 1 228 ? 12.506 -1.061 -17.032 1.00 90.81 228 LEU A C 1
ATOM 1790 O O . LEU A 1 228 ? 12.724 -1.216 -15.837 1.00 90.81 228 LEU A O 1
ATOM 1794 N N . ALA A 1 229 ? 13.486 -1.045 -17.938 1.00 88.38 229 ALA A N 1
ATOM 1795 C CA . ALA A 1 229 ? 14.892 -1.253 -17.594 1.00 88.38 229 ALA A CA 1
ATOM 1796 C C . ALA A 1 229 ? 15.471 -0.165 -16.668 1.00 88.38 229 ALA A C 1
ATOM 1798 O O . ALA A 1 229 ? 16.447 -0.421 -15.969 1.00 88.38 229 ALA A O 1
ATOM 1799 N N . THR A 1 230 ? 14.882 1.040 -16.622 1.00 87.00 230 THR A N 1
ATOM 1800 C CA . THR A 1 230 ? 15.289 2.064 -15.640 1.00 87.00 230 THR A CA 1
ATOM 1801 C C . THR A 1 230 ? 14.757 1.794 -14.235 1.00 87.00 230 THR A C 1
ATOM 1803 O O . THR A 1 230 ? 15.305 2.319 -13.272 1.00 87.00 230 THR A O 1
ATOM 1806 N N . CYS A 1 231 ? 13.698 0.992 -14.112 1.00 82.94 231 CYS A N 1
ATOM 1807 C CA . CYS A 1 231 ? 13.037 0.685 -12.841 1.00 82.94 231 CYS A CA 1
ATOM 1808 C C . CYS A 1 231 ? 13.365 -0.728 -12.336 1.00 82.94 231 CYS A C 1
ATOM 1810 O O . CYS A 1 231 ? 13.347 -0.979 -11.136 1.00 82.94 231 CYS A O 1
ATOM 1812 N N . ILE A 1 232 ? 13.668 -1.654 -13.248 1.00 83.06 232 ILE A N 1
ATOM 1813 C CA . ILE A 1 232 ? 13.981 -3.053 -12.969 1.00 83.06 232 ILE A CA 1
ATOM 1814 C C . ILE A 1 232 ? 15.400 -3.316 -13.489 1.00 83.06 232 ILE A C 1
ATOM 1816 O O . ILE A 1 232 ? 15.585 -3.463 -14.697 1.00 83.06 232 ILE A O 1
ATOM 1820 N N . PRO A 1 233 ? 16.413 -3.383 -12.607 1.00 69.06 233 PRO A N 1
ATOM 1821 C CA . PRO A 1 233 ? 17.818 -3.449 -13.022 1.00 69.06 233 PRO A CA 1
ATOM 1822 C C . PRO A 1 233 ? 18.214 -4.780 -13.682 1.00 69.06 233 PRO A C 1
ATOM 1824 O O . PRO A 1 233 ? 19.278 -4.879 -14.286 1.00 69.06 233 PRO A O 1
ATOM 1827 N N . ASP A 1 234 ? 17.376 -5.809 -13.569 1.00 78.81 234 ASP A N 1
ATOM 1828 C CA . ASP A 1 234 ? 17.634 -7.142 -14.103 1.00 78.81 234 ASP A CA 1
ATOM 1829 C C . ASP A 1 234 ? 16.919 -7.349 -15.445 1.00 78.81 234 ASP A C 1
ATOM 1831 O O . ASP A 1 234 ? 15.690 -7.418 -15.509 1.00 78.81 234 ASP A O 1
ATOM 1835 N N . ALA A 1 235 ? 17.698 -7.477 -16.518 1.00 65.62 235 ALA A N 1
ATOM 1836 C CA . ALA A 1 235 ? 17.184 -7.648 -17.874 1.00 65.62 235 ALA A CA 1
ATOM 1837 C C . ALA A 1 235 ? 16.461 -8.992 -18.101 1.00 65.62 235 ALA A C 1
ATOM 1839 O O . ALA A 1 235 ? 15.635 -9.083 -19.008 1.00 65.62 235 ALA A O 1
ATOM 1840 N N . GLU A 1 236 ? 16.718 -10.022 -17.284 1.00 76.31 236 GLU A N 1
ATOM 1841 C CA . GLU A 1 236 ? 16.052 -11.333 -17.380 1.00 76.31 236 GLU A CA 1
ATOM 1842 C C . GLU A 1 236 ? 14.722 -11.383 -16.610 1.00 76.31 236 GLU A C 1
ATOM 1844 O O . GLU A 1 236 ? 13.978 -12.369 -16.669 1.00 76.31 236 GLU A O 1
ATOM 1849 N N . ALA A 1 237 ? 14.380 -10.293 -15.916 1.00 82.81 237 ALA A N 1
ATOM 1850 C CA . ALA A 1 237 ? 13.143 -10.161 -15.158 1.00 82.81 237 ALA A CA 1
ATOM 1851 C C . ALA A 1 237 ? 11.883 -10.253 -16.027 1.00 82.81 237 ALA A C 1
ATOM 1853 O O . ALA A 1 237 ? 10.827 -10.639 -15.522 1.00 82.81 237 ALA A O 1
ATOM 1854 N N . VAL A 1 238 ? 11.972 -9.880 -17.310 1.00 92.12 238 VAL A N 1
ATOM 1855 C CA . VAL A 1 238 ? 10.809 -9.702 -18.185 1.00 92.12 238 VAL A CA 1
ATOM 1856 C C . VAL A 1 238 ? 10.999 -10.419 -19.517 1.00 92.12 238 VAL A C 1
ATOM 1858 O O . VAL A 1 238 ? 11.947 -10.162 -20.254 1.00 92.12 238 VAL A O 1
ATOM 1861 N N . ARG A 1 239 ? 10.031 -11.265 -19.881 1.00 93.88 239 ARG A N 1
ATOM 1862 C CA . ARG A 1 239 ? 9.934 -11.881 -21.209 1.00 93.88 239 ARG A CA 1
ATOM 1863 C C . ARG A 1 239 ? 8.737 -11.336 -21.969 1.00 93.88 239 ARG A C 1
ATOM 1865 O O . ARG A 1 239 ? 7.593 -11.513 -21.554 1.00 93.88 239 ARG A O 1
ATOM 1872 N N . TRP A 1 240 ? 9.000 -10.782 -23.145 1.00 93.62 240 TRP A N 1
ATOM 1873 C CA . TRP A 1 240 ? 7.967 -10.280 -24.042 1.00 93.62 240 TRP A CA 1
ATOM 1874 C C . TRP A 1 240 ? 7.403 -11.383 -24.937 1.00 93.62 240 TRP A C 1
ATOM 1876 O O . TRP A 1 240 ? 8.141 -12.114 -25.597 1.00 93.62 240 TRP A O 1
ATOM 1886 N N . VAL A 1 241 ? 6.077 -11.482 -24.992 1.00 94.88 241 VAL A N 1
ATOM 1887 C CA . VAL A 1 241 ? 5.352 -12.386 -25.890 1.00 94.88 241 VAL A CA 1
ATOM 1888 C C . VAL A 1 241 ? 4.452 -11.558 -26.791 1.00 94.88 241 VAL A C 1
ATOM 1890 O O . VAL A 1 241 ? 3.698 -10.710 -26.324 1.00 94.88 241 VAL A O 1
ATOM 1893 N N . ARG A 1 242 ? 4.513 -11.784 -28.103 1.00 91.00 242 ARG A N 1
ATOM 1894 C CA . ARG A 1 242 ? 3.667 -11.066 -29.058 1.00 91.00 242 ARG A CA 1
ATOM 1895 C C . ARG A 1 242 ? 2.399 -11.856 -29.333 1.00 91.00 242 ARG A C 1
ATOM 1897 O O . ARG A 1 242 ? 2.470 -12.952 -29.887 1.00 91.00 242 ARG A O 1
ATOM 1904 N N . ARG A 1 243 ? 1.240 -11.285 -29.006 1.00 84.25 243 ARG A N 1
ATOM 1905 C CA . ARG A 1 243 ? -0.047 -11.814 -29.455 1.00 84.25 243 ARG A CA 1
ATOM 1906 C C . ARG A 1 243 ? -0.265 -11.288 -30.872 1.00 84.25 243 ARG A C 1
ATOM 1908 O O . ARG A 1 243 ? -0.428 -10.093 -31.105 1.00 84.25 243 ARG A O 1
ATOM 1915 N N . THR A 1 244 ? -0.133 -12.175 -31.853 1.00 61.88 244 THR A N 1
ATOM 1916 C CA . THR A 1 244 ? -0.568 -11.876 -33.219 1.00 61.88 244 THR A CA 1
ATOM 1917 C C . THR A 1 244 ? -2.079 -12.039 -33.248 1.00 61.88 244 THR A C 1
ATOM 1919 O O . THR A 1 244 ? -2.595 -13.018 -32.711 1.00 61.88 244 THR A O 1
ATOM 1922 N N . ALA A 1 245 ? -2.794 -11.068 -33.819 1.00 55.41 245 ALA A N 1
ATOM 1923 C CA . ALA A 1 245 ? -4.232 -11.190 -34.003 1.00 55.41 245 ALA A CA 1
ATOM 1924 C C . ALA A 1 245 ? -4.507 -12.496 -34.759 1.00 55.41 245 ALA A C 1
ATOM 1926 O O . ALA A 1 245 ? -4.086 -12.652 -35.909 1.00 55.41 245 ALA A O 1
ATOM 1927 N N . ALA A 1 246 ? -5.175 -13.452 -34.110 1.00 46.69 246 ALA A N 1
ATOM 1928 C CA . ALA A 1 246 ? -5.767 -14.560 -34.832 1.00 46.69 246 ALA A CA 1
ATOM 1929 C C . ALA A 1 246 ? -6.733 -13.942 -35.846 1.00 46.69 246 ALA A C 1
ATOM 1931 O O . ALA A 1 246 ? -7.563 -13.108 -35.487 1.00 46.69 246 ALA A O 1
ATOM 1932 N N . ALA A 1 247 ? -6.578 -14.299 -37.118 1.00 41.59 247 ALA A N 1
ATOM 1933 C CA . ALA A 1 247 ? -7.443 -13.843 -38.189 1.00 41.59 247 ALA A CA 1
ATOM 1934 C C . ALA A 1 247 ? -8.863 -14.399 -37.988 1.00 41.59 247 ALA A C 1
ATOM 1936 O O . ALA A 1 247 ? -9.251 -15.373 -38.625 1.00 41.59 247 ALA A O 1
ATOM 1937 N N . SER A 1 248 ? -9.664 -13.776 -37.126 1.00 39.00 248 SER A N 1
ATOM 1938 C CA . SER A 1 248 ? -11.115 -13.924 -37.137 1.00 39.00 248 SER A CA 1
ATOM 1939 C C . SER A 1 248 ? -11.664 -13.110 -38.309 1.00 39.00 248 SER A C 1
ATOM 1941 O O . SER A 1 248 ? -12.226 -12.028 -38.162 1.00 39.00 248 SER A O 1
ATOM 1943 N N . ARG A 1 249 ? -11.473 -13.631 -39.527 1.00 33.00 249 ARG A N 1
ATOM 1944 C CA . ARG A 1 249 ? -12.341 -13.258 -40.646 1.00 33.00 249 ARG A CA 1
ATOM 1945 C C . ARG A 1 249 ? -13.741 -13.785 -40.312 1.00 33.00 249 ARG A C 1
ATOM 1947 O O . ARG A 1 249 ? -13.868 -14.999 -40.149 1.00 33.00 249 ARG A O 1
ATOM 1954 N N . PRO A 1 250 ? -14.784 -12.943 -40.239 1.00 38.47 250 PRO A N 1
ATOM 1955 C CA . PRO A 1 250 ? -16.142 -13.453 -40.290 1.00 38.47 250 PRO A CA 1
ATOM 1956 C C . PRO A 1 250 ? -16.323 -14.104 -41.665 1.00 38.47 250 PRO A C 1
ATOM 1958 O O . PRO A 1 250 ? -16.045 -13.477 -42.694 1.00 38.47 250 PRO A O 1
ATOM 1961 N N . SER A 1 251 ? -16.724 -15.373 -41.690 1.00 45.16 251 SER A N 1
ATOM 1962 C CA . SER A 1 251 ? -17.254 -16.000 -42.898 1.00 45.16 251 SER A CA 1
ATOM 1963 C C . SER A 1 251 ? -18.450 -15.178 -43.379 1.00 45.16 251 SER A C 1
ATOM 1965 O O . SER A 1 251 ? -19.333 -14.861 -42.581 1.00 45.16 251 SER A O 1
ATOM 1967 N N . ARG A 1 252 ? -18.407 -14.795 -44.659 1.00 45.50 252 ARG A N 1
ATOM 1968 C CA . ARG A 1 252 ? -19.508 -14.147 -45.380 1.00 45.50 252 ARG A CA 1
ATOM 1969 C C . ARG A 1 252 ? -20.750 -15.024 -45.417 1.00 45.50 252 ARG A C 1
ATOM 1971 O O . ARG A 1 252 ? -20.569 -16.261 -45.451 1.00 45.50 252 ARG A O 1
#

Sequence (252 aa):
MLREGPLEFFACFPGKEHESIIRLDAPATRIYQALGLIGLEPGHPPRWDDAAQRYEPAAGALVDLTVEWRDAGALRRAAPYEWLAEIDTLRPPPPRPWLFSGSVIRPDRRLEADLSGAGVALVDQSDALLSLSQQYSNANAELWVQADTQAIPPLDTVVTLVFTPAEPRRYRIELDWRGQWRVDGALADTPLVADLIGLMRRMRPGETVVVTSDAALRADIRRAERTLATCIPDAEAVRWVRRTAAASRPSR